Protein AF-A0A1D6K5C3-F1 (afdb_monomer)

Sequence (306 aa):
MPYPDKFNDSYSETKADAEKLVMRANGREGLLTCCIRPSSIFGPGDKLMVPSLVAAARAGKSKYIIGDGNNYYDFTYVENVAYGHVCAEKTLSSEDGAKIAAGKTYFITNMEPIKFWEFMSLILEGLGYERPSVKIPVSVMMPVAHVVEWTYQKFAKYGMKVPQLTPSRIRLLSCNRTFSCSRAKEQLGYEPLVSLKDGVKRTVESYSHLQAQNHRSISKASIFLGNGNLAKTVLWEDAKQTVTVLLLLAVIYYHLFTCGYTFITAMAKLLSLTALFLFIHGMLPSNLYSPLLSLFICCIYLLSND

Radius of gyration: 28.68 Å; Cα contacts (8 Å, |Δi|>4): 341; chains: 1; bounding box: 66×44×89 Å

Solvent-accessible surface area (backbone atoms only — not comparable to full-atom values): 17419 Å² total; per-residue (Å²): 133,83,85,72,96,70,68,96,44,71,66,61,42,56,52,52,52,50,48,54,52,50,51,69,44,32,67,51,95,76,38,76,32,65,46,81,45,65,44,52,71,42,40,70,86,56,80,58,63,64,56,50,50,48,54,32,42,78,68,70,56,37,42,55,33,56,26,91,53,77,30,36,28,36,54,16,40,50,68,40,53,53,47,47,51,53,27,46,49,60,26,51,77,32,76,71,32,24,77,72,41,44,62,38,78,32,40,44,53,47,87,61,75,38,37,49,57,56,57,53,28,57,52,32,46,66,32,63,41,74,63,52,75,47,67,40,54,51,84,64,50,43,62,54,13,48,52,49,44,53,50,43,72,74,44,39,89,77,71,55,75,86,72,87,59,32,50,71,52,52,50,62,68,49,43,72,50,75,78,76,37,61,66,27,34,74,63,36,68,45,70,60,82,60,53,71,69,58,35,51,51,53,24,37,62,68,42,59,92,68,37,58,64,94,65,79,74,74,46,71,55,42,71,73,59,36,95,43,74,64,30,42,33,75,67,59,74,39,64,68,60,29,49,52,49,50,50,50,51,48,50,52,47,42,66,49,67,70,59,84,51,56,74,65,58,44,52,50,50,52,51,52,51,51,49,50,51,51,50,55,66,71,71,58,68,88,87,57,57,70,72,51,54,57,52,53,56,50,54,55,59,60,67,69,77,115

Nearest PDB structures (foldseek):
  8vr2-assembly1_D  TM=7.423E-01  e=4.798E-09  Psychrobacter cryohalolentis K5
  8vr2-assembly1_A  TM=7.391E-01  e=4.003E-08  Psychrobacter cryohalolentis K5
  8vr2-assembly1_B  TM=7.130E-01  e=2.355E-08  Psychrobacter cryohalolentis K5
  3m2p-assembly2_C  TM=7.531E-01  e=2.955E-06  Bacillus cereus ATCC 14579
  3m2p-assembly1_A  TM=7.779E-01  e=1.539E-05  Bacillus cereus ATCC 14579

Foldseek 3Di:
DDDDPDDPDVVSVVVVVVQVVQLVCDPPPHDFDEAEAEFAEAFQPDPPDLVVLLVCLLQVNQQEQEAPQQAKGFYAYPVLSVVLVVLLVVLCVDPVLSVQGTSYYAYGTQVDIDRPLVLSQLLQVLLVTDRHDHYDYLVVLQVVQVVVVVVCVVCVVVVDDDDPRHNSVSCVSHHHDDDDRVSSCVRSVRHGPDHSVRRSNNRSVSVNVSHDDPPPPCPVLCVVVPPDPVSCLVSCVDVVSVVVVVVVVVVLCCVQPVPPDDNVVSVVVVVVVVVVVVVCVVPDDPPPPVVVVVVVVVVVVVVVPD

Organism: Zea mays (NCBI:txid4577)

Structure (mmCIF, N/CA/C/O backbone):
data_AF-A0A1D6K5C3-F1
#
_entry.id   AF-A0A1D6K5C3-F1
#
loop_
_atom_site.group_PDB
_atom_site.id
_atom_site.type_symbol
_atom_site.label_atom_id
_atom_site.label_alt_id
_atom_site.label_comp_id
_atom_site.label_asym_id
_atom_site.label_entity_id
_atom_site.label_seq_id
_atom_site.pdbx_PDB_ins_code
_atom_site.Cartn_x
_atom_site.Cartn_y
_atom_site.Cartn_z
_atom_site.occupancy
_atom_site.B_iso_or_equiv
_atom_site.auth_seq_id
_atom_site.auth_comp_id
_atom_site.auth_asym_id
_atom_site.auth_atom_id
_atom_site.pdbx_PDB_model_num
ATOM 1 N N . MET A 1 1 ? -12.087 12.287 8.026 1.00 74.31 1 MET A N 1
ATOM 2 C CA . MET A 1 1 ? -11.980 12.575 6.580 1.00 74.31 1 MET A CA 1
ATOM 3 C C . MET A 1 1 ? -13.289 12.166 5.922 1.00 74.31 1 MET A C 1
ATOM 5 O O . MET A 1 1 ? -13.674 11.017 6.136 1.00 74.31 1 MET A O 1
ATOM 9 N N . PRO A 1 2 ? -13.976 13.078 5.212 1.00 84.94 2 PRO A N 1
ATOM 10 C CA . PRO A 1 2 ? -15.232 12.775 4.524 1.00 84.94 2 PRO A CA 1
ATOM 11 C C . PRO A 1 2 ? -15.016 11.793 3.364 1.00 84.94 2 PRO A C 1
ATOM 13 O O . PRO A 1 2 ? -13.889 11.617 2.895 1.00 84.94 2 PRO A O 1
ATOM 16 N N . TYR A 1 3 ? -16.095 11.151 2.913 1.00 89.69 3 TYR A N 1
ATOM 17 C CA . TYR A 1 3 ? -16.076 10.374 1.674 1.00 89.69 3 TYR A CA 1
ATOM 18 C C . TYR A 1 3 ? -15.948 11.324 0.474 1.00 89.69 3 TYR A C 1
ATOM 20 O O . TYR A 1 3 ? -16.550 12.396 0.509 1.00 89.69 3 TYR A O 1
ATOM 28 N N . PRO A 1 4 ? -15.169 10.975 -0.561 1.00 87.81 4 PRO A N 1
ATOM 29 C CA . PRO A 1 4 ? -15.049 11.811 -1.749 1.00 87.81 4 PRO A CA 1
ATOM 30 C C . PRO A 1 4 ? -16.318 11.737 -2.609 1.00 87.81 4 PRO A C 1
ATOM 32 O O . PRO A 1 4 ? -16.956 10.688 -2.678 1.00 87.81 4 PRO A O 1
ATOM 35 N N . ASP A 1 5 ? -16.621 12.817 -3.332 1.00 87.12 5 ASP A N 1
ATOM 36 C CA . ASP A 1 5 ? -17.732 12.847 -4.299 1.00 87.12 5 ASP A CA 1
ATOM 37 C C . ASP A 1 5 ? -17.440 12.004 -5.548 1.00 87.12 5 ASP A C 1
ATOM 39 O O . ASP A 1 5 ? -18.345 11.485 -6.195 1.00 87.12 5 ASP A O 1
ATOM 43 N N . LYS A 1 6 ? -16.154 11.857 -5.893 1.00 88.31 6 LYS A N 1
ATOM 44 C CA . LYS A 1 6 ? -15.685 11.061 -7.028 1.00 88.31 6 LYS A CA 1
ATOM 45 C C . LYS A 1 6 ? -14.543 10.144 -6.607 1.00 88.31 6 LYS A C 1
ATOM 47 O O . LYS A 1 6 ? -13.501 10.610 -6.144 1.00 88.31 6 LYS A O 1
ATOM 52 N N . PHE A 1 7 ? -14.724 8.844 -6.820 1.00 86.19 7 PHE A N 1
ATOM 53 C CA . PHE A 1 7 ? -13.699 7.833 -6.570 1.00 86.19 7 PHE A CA 1
ATOM 54 C C . PHE A 1 7 ? -12.758 7.673 -7.770 1.00 86.19 7 PHE A C 1
ATOM 56 O O . PHE A 1 7 ? -13.138 7.895 -8.919 1.00 86.19 7 PHE A O 1
ATOM 63 N N . ASN A 1 8 ? -11.508 7.288 -7.496 1.00 79.56 8 ASN A N 1
ATOM 64 C CA . ASN A 1 8 ? -10.504 7.042 -8.539 1.00 79.56 8 ASN A CA 1
ATOM 65 C C . ASN A 1 8 ? -10.728 5.716 -9.279 1.00 79.56 8 ASN A C 1
ATOM 67 O O . ASN A 1 8 ? -10.263 5.561 -10.407 1.00 79.56 8 ASN A O 1
ATOM 71 N N . ASP A 1 9 ? -11.388 4.758 -8.633 1.00 82.38 9 ASP A N 1
ATOM 72 C CA . ASP A 1 9 ? -11.640 3.420 -9.151 1.00 82.38 9 ASP A CA 1
ATOM 73 C C . ASP A 1 9 ? -12.850 2.790 -8.439 1.00 82.38 9 ASP A C 1
ATOM 75 O O . ASP A 1 9 ? -13.196 3.173 -7.316 1.00 82.38 9 ASP A O 1
ATOM 79 N N . SER A 1 10 ? -13.480 1.807 -9.088 1.00 86.44 10 SER A N 1
ATOM 80 C CA . SER A 1 10 ? -14.673 1.127 -8.566 1.00 86.44 10 SER A CA 1
ATOM 81 C C . SER A 1 10 ? -14.399 0.325 -7.292 1.00 86.44 10 SER A C 1
ATOM 83 O O . SER A 1 10 ? -15.292 0.146 -6.470 1.00 86.44 10 SER A O 1
ATOM 85 N N . TYR A 1 11 ? -13.169 -0.152 -7.079 1.00 87.75 11 TYR A N 1
ATOM 86 C CA . TYR A 1 11 ? -12.834 -0.859 -5.844 1.00 87.75 11 TYR A CA 1
ATOM 87 C C . TYR A 1 11 ? -12.898 0.099 -4.645 1.00 87.75 11 TYR A C 1
ATOM 89 O O . TYR A 1 11 ? -13.552 -0.204 -3.651 1.00 87.75 11 TYR A O 1
ATOM 97 N N . SER A 1 12 ? -12.310 1.288 -4.763 1.00 90.06 12 SER A N 1
ATOM 98 C CA . SER A 1 12 ? -12.378 2.343 -3.750 1.00 90.06 12 SER A CA 1
ATOM 99 C C . SER A 1 12 ? -13.821 2.767 -3.444 1.00 90.06 12 SER A C 1
ATOM 101 O O . SER A 1 12 ? -14.166 2.939 -2.275 1.00 90.06 12 SER A O 1
ATOM 103 N N . GLU A 1 13 ? -14.668 2.886 -4.471 1.00 92.88 13 GLU A N 1
ATOM 104 C CA . GLU A 1 13 ? -16.100 3.187 -4.323 1.00 92.88 13 GLU A CA 1
ATOM 105 C C . GLU A 1 13 ? -16.829 2.096 -3.527 1.00 92.88 13 GLU A C 1
ATOM 107 O O . GLU A 1 13 ? -17.415 2.374 -2.481 1.00 92.88 13 GLU A O 1
ATOM 112 N N . THR A 1 14 ? -16.696 0.830 -3.941 1.00 95.62 14 THR A N 1
ATOM 113 C CA . THR A 1 14 ? -17.347 -0.296 -3.246 1.00 95.62 14 THR A CA 1
ATOM 114 C C . THR A 1 14 ? -16.898 -0.431 -1.788 1.00 95.62 14 THR A C 1
ATOM 116 O O . THR A 1 14 ? -17.700 -0.774 -0.919 1.00 95.62 14 THR A O 1
ATOM 119 N N . LYS A 1 15 ? -15.628 -0.130 -1.480 1.00 95.06 15 LYS A N 1
ATOM 120 C CA . LYS A 1 15 ? -15.117 -0.134 -0.102 1.00 95.06 15 LYS A CA 1
ATOM 121 C C . LYS A 1 15 ? -15.666 1.018 0.732 1.00 95.06 15 LYS A C 1
ATOM 123 O O . LYS A 1 15 ? -15.959 0.810 1.906 1.00 95.06 15 LYS A O 1
ATOM 128 N N . ALA A 1 16 ? -15.855 2.196 0.143 1.00 95.12 16 ALA A N 1
ATOM 129 C CA . ALA A 1 16 ? -16.504 3.310 0.825 1.00 95.12 16 ALA A CA 1
ATOM 130 C C . ALA A 1 16 ? -17.983 3.023 1.112 1.00 95.12 16 ALA A C 1
ATOM 132 O O . ALA A 1 16 ? -18.468 3.352 2.193 1.00 95.12 16 ALA A O 1
ATOM 133 N N . ASP A 1 17 ? -18.697 2.379 0.190 1.00 95.62 17 ASP A N 1
ATOM 134 C CA . ASP A 1 17 ? -20.091 1.994 0.416 1.00 95.62 17 ASP A CA 1
ATOM 135 C C . ASP A 1 17 ? -20.229 0.900 1.476 1.00 95.62 17 ASP A C 1
ATOM 137 O O . ASP A 1 17 ? -21.089 1.009 2.352 1.00 95.62 17 ASP A O 1
ATOM 141 N N . ALA A 1 18 ? -19.334 -0.093 1.482 1.00 96.56 18 ALA A N 1
ATOM 142 C CA . ALA A 1 18 ? -19.258 -1.072 2.564 1.00 96.56 18 ALA A CA 1
ATOM 143 C C . ALA A 1 18 ? -19.015 -0.400 3.927 1.00 96.56 18 ALA A C 1
ATOM 145 O O . ALA A 1 18 ? -19.691 -0.725 4.903 1.00 96.56 18 ALA A O 1
ATOM 146 N N . GLU A 1 19 ? -18.111 0.582 3.993 1.00 96.94 19 GLU A N 1
ATOM 147 C CA . GLU A 1 19 ? -17.864 1.347 5.218 1.00 96.94 19 GLU A CA 1
ATOM 148 C C . GLU A 1 19 ? -19.130 2.083 5.683 1.00 96.94 19 GLU A C 1
ATOM 150 O O . GLU A 1 19 ? -19.527 1.962 6.840 1.00 96.94 19 GLU A O 1
ATOM 155 N N . LYS A 1 20 ? -19.837 2.777 4.779 1.00 96.00 20 LYS A N 1
ATOM 156 C CA . LYS A 1 20 ? -21.110 3.447 5.105 1.00 96.00 20 LYS A CA 1
ATOM 157 C C . LYS A 1 20 ? -22.147 2.468 5.658 1.00 96.00 20 LYS A C 1
ATOM 159 O O . LYS A 1 20 ? -22.886 2.836 6.569 1.00 96.00 20 LYS A O 1
ATOM 164 N N . LEU A 1 21 ? -22.227 1.251 5.115 1.00 96.75 21 LEU A N 1
ATOM 165 C CA . LEU A 1 21 ? -23.156 0.223 5.590 1.00 96.75 21 LEU A CA 1
ATOM 166 C C . LEU A 1 21 ? -22.828 -0.221 7.020 1.00 96.75 21 LEU A C 1
ATOM 168 O O . LEU A 1 21 ? -23.726 -0.220 7.860 1.00 96.75 21 LEU A O 1
ATOM 172 N N . VAL A 1 22 ? -21.557 -0.513 7.317 1.00 96.62 22 VAL A N 1
ATOM 173 C CA . VAL A 1 22 ? -21.111 -0.874 8.677 1.00 96.62 22 VAL A CA 1
ATOM 174 C C . VAL A 1 22 ? -21.406 0.263 9.653 1.00 96.62 22 VAL A C 1
ATOM 176 O O . VAL A 1 22 ? -22.021 0.055 10.695 1.00 96.62 22 VAL A O 1
ATOM 179 N N . MET A 1 23 ? -21.061 1.494 9.277 1.00 95.69 23 MET A N 1
ATOM 180 C CA . MET A 1 23 ? -21.258 2.668 10.127 1.00 95.69 23 MET A CA 1
ATOM 181 C C . MET A 1 23 ? -22.738 2.953 10.415 1.00 95.69 23 MET A C 1
ATOM 183 O O . MET A 1 23 ? -23.072 3.406 11.506 1.00 95.69 23 MET A O 1
ATOM 187 N N . ARG A 1 24 ? -23.644 2.660 9.470 1.00 96.06 24 ARG A N 1
ATOM 188 C CA . ARG A 1 24 ? -25.101 2.763 9.678 1.00 96.06 24 ARG A CA 1
ATOM 189 C C . ARG A 1 24 ? -25.657 1.683 10.603 1.00 96.06 24 ARG A C 1
ATOM 191 O O . ARG A 1 24 ? -26.718 1.903 11.185 1.00 96.06 24 ARG A O 1
ATOM 198 N N . ALA A 1 25 ? -24.995 0.531 10.693 1.00 96.88 25 ALA A N 1
ATOM 199 C CA . ALA A 1 25 ? -25.403 -0.570 11.558 1.00 96.88 25 ALA A CA 1
ATOM 200 C C . ALA A 1 25 ? -25.013 -0.341 13.027 1.00 96.88 25 ALA A C 1
ATOM 202 O O . ALA A 1 25 ? -25.612 -0.945 13.913 1.00 96.88 25 ALA A O 1
ATOM 203 N N . ASN A 1 26 ? -24.062 0.560 13.296 1.00 97.12 26 ASN A N 1
ATOM 204 C CA . ASN A 1 26 ? -23.640 0.892 14.652 1.00 97.12 26 ASN A CA 1
ATOM 205 C C . ASN A 1 26 ? -24.817 1.307 15.552 1.00 97.12 26 ASN A C 1
ATOM 207 O O . ASN A 1 26 ? -25.578 2.212 15.212 1.00 97.12 26 ASN A O 1
ATOM 211 N N . GLY A 1 27 ? -24.922 0.689 16.724 1.00 94.56 27 GLY A N 1
ATOM 212 C CA . GLY A 1 27 ? -25.953 0.944 17.728 1.00 94.56 27 GLY A CA 1
ATOM 213 C C . GLY A 1 27 ? -27.308 0.290 17.443 1.00 94.56 27 GLY A C 1
ATOM 214 O O . GLY A 1 27 ? -28.190 0.353 18.298 1.00 94.56 27 GLY A O 1
ATOM 215 N N . ARG A 1 28 ? -27.506 -0.353 16.284 1.00 96.06 28 ARG A N 1
ATOM 216 C CA . ARG A 1 28 ? -28.742 -1.097 15.995 1.00 96.06 28 ARG A CA 1
ATOM 217 C C . ARG A 1 28 ? -28.696 -2.446 16.694 1.00 96.06 28 ARG A C 1
ATOM 219 O O . ARG A 1 28 ? -27.715 -3.163 16.552 1.00 96.06 28 ARG A O 1
ATOM 226 N N . GLU A 1 29 ? -29.744 -2.773 17.446 1.00 94.25 29 GLU A N 1
ATOM 227 C CA . GLU A 1 29 ? -29.865 -4.063 18.150 1.00 94.25 29 GLU A CA 1
ATOM 228 C C . GLU A 1 29 ? -28.665 -4.372 19.073 1.00 94.25 29 GLU A C 1
ATOM 230 O O . GLU A 1 29 ? -28.303 -5.523 19.286 1.00 94.25 29 GLU A O 1
ATOM 235 N N . GLY A 1 30 ? -28.017 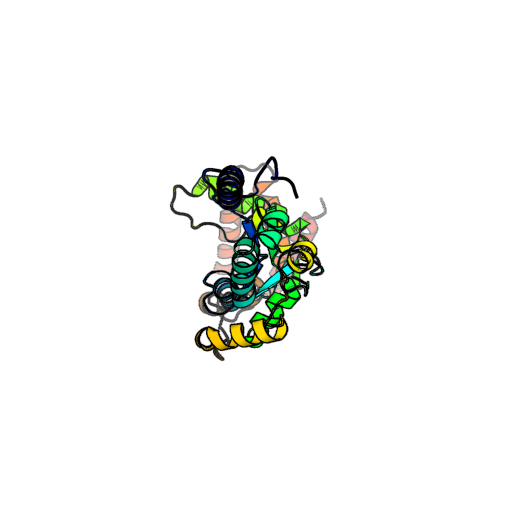-3.333 19.614 1.00 92.06 30 GLY A N 1
ATOM 236 C CA . GLY A 1 30 ? -26.831 -3.480 20.466 1.00 92.06 30 GLY A CA 1
ATOM 237 C C . GLY A 1 30 ? -25.523 -3.766 19.715 1.00 92.06 30 GLY A C 1
ATOM 238 O O . GLY A 1 30 ? -24.488 -3.926 20.358 1.00 92.06 30 GLY A O 1
ATOM 239 N N . LEU A 1 31 ? -25.524 -3.790 18.377 1.00 96.06 31 LEU A N 1
ATOM 240 C CA . LEU A 1 31 ? -24.319 -4.023 17.582 1.00 96.06 31 LEU A CA 1
ATOM 241 C C . LEU A 1 31 ? -23.368 -2.821 17.638 1.00 96.06 31 LEU A C 1
ATOM 243 O O . LEU A 1 31 ? -23.697 -1.723 17.188 1.00 96.06 31 LEU A O 1
ATOM 247 N N . LEU A 1 32 ? -22.147 -3.040 18.115 1.00 96.81 32 LEU A N 1
ATOM 248 C CA . LEU A 1 32 ? -21.079 -2.043 18.103 1.00 96.81 32 LEU A CA 1
ATOM 249 C C . LEU A 1 32 ? -20.153 -2.278 16.913 1.00 96.81 32 LEU A C 1
ATOM 251 O O . LEU A 1 32 ? -19.772 -3.407 16.616 1.00 96.81 32 LEU A O 1
ATOM 255 N N . THR A 1 33 ? -19.776 -1.204 16.225 1.00 97.12 33 THR A N 1
ATOM 256 C CA . THR A 1 33 ? -18.915 -1.288 15.041 1.00 97.12 33 THR A CA 1
ATOM 257 C C . THR A 1 33 ? -17.863 -0.190 15.054 1.00 97.12 33 THR A C 1
ATOM 259 O O . THR A 1 33 ? -18.088 0.907 15.558 1.00 97.12 33 THR A O 1
ATOM 262 N N . CYS A 1 34 ? -16.720 -0.451 14.436 1.00 96.88 34 CYS A N 1
ATOM 263 C CA . CYS A 1 34 ? -15.798 0.584 13.989 1.00 96.88 34 CYS A CA 1
ATOM 264 C C . CYS A 1 34 ? -15.169 0.138 12.665 1.00 96.88 34 CYS A C 1
ATOM 266 O O . CYS A 1 34 ? -15.236 -1.040 12.309 1.00 96.88 34 CYS A O 1
ATOM 268 N N . CYS A 1 35 ? -14.576 1.070 11.921 1.00 97.31 35 CYS A N 1
ATOM 269 C CA . CYS A 1 35 ? -13.928 0.756 10.648 1.00 97.31 35 CYS A CA 1
ATOM 270 C C . CYS A 1 35 ? -12.432 1.061 10.696 1.00 97.31 35 CYS A C 1
ATOM 272 O O . CYS A 1 35 ? -12.020 2.147 11.109 1.00 97.31 35 CYS A O 1
ATOM 274 N N . ILE A 1 36 ? -11.621 0.125 10.206 1.00 96.94 36 ILE A N 1
ATOM 275 C CA . ILE A 1 36 ? -10.171 0.277 10.073 1.00 96.94 36 ILE A CA 1
ATOM 276 C C . ILE A 1 36 ? -9.814 0.578 8.616 1.00 96.94 36 ILE A C 1
ATOM 278 O O . ILE A 1 36 ? -10.223 -0.123 7.694 1.00 96.94 36 ILE A O 1
ATOM 282 N N . ARG A 1 37 ? -9.015 1.627 8.419 1.00 96.19 37 ARG A N 1
ATOM 283 C CA . ARG A 1 37 ? -8.483 2.089 7.135 1.00 96.19 37 ARG A CA 1
ATOM 284 C C . ARG A 1 37 ? -6.964 1.897 7.136 1.00 96.19 37 ARG A C 1
ATOM 286 O O . ARG A 1 37 ? -6.235 2.820 7.508 1.00 96.19 37 ARG A O 1
ATOM 293 N N . PRO A 1 38 ? -6.463 0.709 6.773 1.00 95.75 38 PRO A N 1
ATOM 294 C CA . PRO A 1 38 ? -5.028 0.497 6.700 1.00 95.75 38 PRO A CA 1
ATOM 295 C C . PRO A 1 38 ? -4.425 1.316 5.551 1.00 95.75 38 PRO A C 1
ATOM 297 O O . PRO A 1 38 ? -5.069 1.538 4.517 1.00 95.75 38 PRO A O 1
ATOM 300 N N . SER A 1 39 ? -3.180 1.766 5.718 1.00 93.50 39 SER A N 1
ATOM 301 C CA . SER A 1 39 ? -2.397 2.290 4.593 1.00 93.50 39 SER A CA 1
ATOM 302 C C . SER A 1 39 ? -1.942 1.150 3.662 1.00 93.50 39 SER A C 1
ATOM 304 O O . SER A 1 39 ? -2.457 0.035 3.734 1.00 93.50 39 SER A O 1
ATOM 306 N N . SER A 1 40 ? -1.021 1.417 2.730 1.00 94.00 40 SER A N 1
ATOM 307 C CA . SER A 1 40 ? -0.519 0.394 1.805 1.00 94.00 40 SER A CA 1
ATOM 308 C C . SER A 1 40 ? 0.090 -0.787 2.570 1.00 94.00 40 SER A C 1
ATOM 310 O O . SER A 1 40 ? 1.126 -0.640 3.213 1.00 94.00 40 SER A O 1
ATOM 312 N N . ILE A 1 41 ? -0.560 -1.950 2.510 1.00 96.38 41 ILE A N 1
ATOM 313 C CA . ILE A 1 41 ? -0.155 -3.136 3.272 1.00 96.38 41 ILE A CA 1
ATOM 314 C C . ILE A 1 41 ? 1.003 -3.838 2.563 1.00 96.38 41 ILE A C 1
ATOM 316 O O . ILE A 1 41 ? 0.990 -3.972 1.338 1.00 96.38 41 ILE A O 1
ATOM 320 N N . PHE A 1 42 ? 1.981 -4.309 3.330 1.00 97.25 42 PHE A N 1
ATOM 321 C CA . PHE A 1 42 ? 3.076 -5.132 2.827 1.00 97.25 42 PHE A CA 1
ATOM 322 C C . PHE A 1 42 ? 3.454 -6.226 3.827 1.00 97.25 42 PHE A C 1
ATOM 324 O O . PHE A 1 42 ? 3.188 -6.104 5.023 1.00 97.25 42 PHE A O 1
ATOM 331 N N . GLY A 1 43 ? 4.065 -7.305 3.344 1.00 96.75 43 GLY A N 1
ATOM 332 C CA . GLY A 1 43 ? 4.463 -8.421 4.193 1.00 96.75 43 GLY A CA 1
ATOM 333 C C . GLY A 1 43 ? 4.508 -9.760 3.459 1.00 96.75 43 GLY A C 1
ATOM 334 O O . GLY A 1 43 ? 4.214 -9.835 2.256 1.00 96.75 43 GLY A O 1
ATOM 335 N N . PRO A 1 44 ? 4.840 -10.837 4.187 1.00 95.69 44 PRO A N 1
ATOM 336 C CA . PRO A 1 44 ? 4.671 -12.201 3.704 1.00 95.69 44 PRO A CA 1
ATOM 337 C C . PRO A 1 44 ? 3.242 -12.449 3.201 1.00 95.69 44 PRO A C 1
ATOM 339 O O . PRO A 1 44 ? 2.267 -12.056 3.839 1.00 95.69 44 PRO A O 1
ATOM 342 N N . GLY A 1 45 ? 3.110 -13.095 2.042 1.00 92.62 45 GLY A N 1
ATOM 343 C CA . GLY A 1 45 ? 1.814 -13.413 1.432 1.00 92.62 45 GLY A CA 1
ATOM 34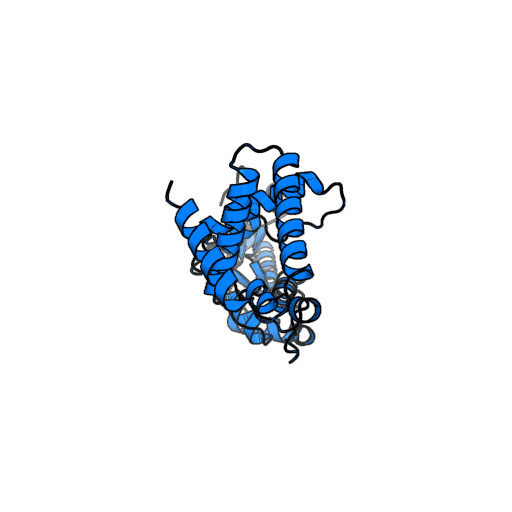4 C C . GLY A 1 45 ? 1.178 -12.300 0.586 1.00 92.62 45 GLY A C 1
ATOM 345 O O . GLY A 1 45 ? 0.138 -12.543 -0.028 1.00 92.62 45 GLY A O 1
ATOM 346 N N . ASP A 1 46 ? 1.784 -11.111 0.502 1.00 93.38 46 ASP A N 1
ATOM 347 C CA . ASP A 1 46 ? 1.462 -10.117 -0.527 1.00 93.38 46 ASP A CA 1
ATOM 348 C C . ASP A 1 46 ? 1.526 -10.693 -1.960 1.00 93.38 46 ASP A C 1
ATOM 350 O O . ASP A 1 46 ? 2.548 -11.159 -2.460 1.00 93.38 46 ASP A O 1
ATOM 354 N N . LYS A 1 47 ? 0.396 -10.613 -2.662 1.00 89.81 47 LYS A N 1
ATOM 355 C CA . LYS A 1 47 ? 0.247 -11.126 -4.031 1.00 89.81 47 LYS A CA 1
ATOM 356 C C . LYS A 1 47 ? 0.391 -10.044 -5.094 1.00 89.81 47 LYS A C 1
ATOM 358 O O . LYS A 1 47 ? 0.383 -10.364 -6.281 1.00 89.81 47 LYS A O 1
ATOM 363 N N . LEU A 1 48 ? 0.460 -8.775 -4.694 1.00 89.06 48 LEU A N 1
ATOM 364 C CA . LEU A 1 48 ? 0.332 -7.652 -5.614 1.00 89.06 48 LEU A CA 1
ATOM 365 C C . LEU A 1 48 ? 1.623 -6.860 -5.726 1.00 89.06 48 LEU A C 1
ATOM 367 O O . LEU A 1 48 ? 2.142 -6.731 -6.833 1.00 89.06 48 LEU A O 1
ATOM 371 N N . MET A 1 49 ? 2.140 -6.318 -4.628 1.00 92.38 49 MET A N 1
ATOM 372 C CA . MET A 1 49 ? 3.215 -5.334 -4.688 1.00 92.38 49 MET A CA 1
ATOM 373 C C . MET A 1 49 ? 4.573 -5.989 -4.956 1.00 92.38 49 MET A C 1
ATOM 375 O O . MET A 1 49 ? 5.181 -5.684 -5.983 1.00 92.38 49 MET A O 1
ATOM 379 N N . VAL A 1 50 ? 5.019 -6.927 -4.115 1.00 94.50 50 VAL A N 1
ATOM 380 C CA . VAL A 1 50 ? 6.323 -7.597 -4.270 1.00 94.50 50 VAL A CA 1
ATOM 381 C C . VAL A 1 50 ? 6.408 -8.368 -5.594 1.00 94.50 50 VAL A C 1
ATOM 383 O O . VAL A 1 50 ? 7.360 -8.135 -6.346 1.00 94.50 50 VAL A O 1
ATOM 386 N N . PRO A 1 51 ? 5.421 -9.208 -5.979 1.00 93.38 51 PRO A N 1
ATOM 387 C CA . PRO A 1 51 ? 5.489 -9.916 -7.256 1.00 93.38 51 PRO A CA 1
ATOM 388 C C . PRO A 1 51 ? 5.500 -8.975 -8.467 1.00 93.38 51 PRO A C 1
ATOM 390 O O . PRO A 1 51 ? 6.243 -9.215 -9.421 1.00 93.38 51 PRO A O 1
ATOM 393 N N . SER A 1 52 ? 4.724 -7.883 -8.439 1.00 91.06 52 SER A N 1
ATOM 394 C CA . SER A 1 52 ? 4.715 -6.905 -9.538 1.00 91.06 52 SER A CA 1
ATOM 395 C C . SER A 1 52 ? 6.033 -6.141 -9.635 1.00 91.06 52 SER A C 1
ATOM 397 O O . SER A 1 52 ? 6.514 -5.893 -10.741 1.00 91.06 52 SER A O 1
ATOM 399 N N . LEU A 1 53 ? 6.630 -5.794 -8.493 1.00 92.25 53 LEU A N 1
ATOM 400 C CA . LEU A 1 53 ? 7.918 -5.112 -8.421 1.00 92.25 53 LEU A CA 1
ATOM 401 C C . LEU A 1 53 ? 9.036 -5.992 -8.996 1.00 92.25 53 LEU A C 1
ATOM 403 O O . LEU A 1 53 ? 9.792 -5.546 -9.859 1.00 92.25 53 LEU A O 1
ATOM 407 N N . VAL A 1 54 ? 9.072 -7.271 -8.614 1.00 93.19 54 VAL A N 1
ATOM 408 C CA . VAL A 1 54 ? 10.018 -8.254 -9.163 1.00 93.19 54 VAL A CA 1
ATOM 409 C C . VAL A 1 54 ? 9.784 -8.493 -10.655 1.00 93.19 54 VAL A C 1
ATOM 411 O O . VAL A 1 54 ? 10.739 -8.541 -11.430 1.00 93.19 54 VAL A O 1
ATOM 414 N N . ALA A 1 55 ? 8.531 -8.610 -11.100 1.00 91.12 55 ALA A N 1
ATOM 415 C CA . ALA A 1 55 ? 8.218 -8.763 -12.520 1.00 91.12 55 ALA A CA 1
ATOM 416 C C . ALA A 1 55 ? 8.689 -7.551 -13.344 1.00 91.12 55 ALA A C 1
ATOM 418 O O . ALA A 1 55 ? 9.217 -7.718 -14.445 1.00 91.12 55 ALA A O 1
ATOM 419 N N . ALA A 1 56 ? 8.540 -6.336 -12.808 1.00 88.69 56 ALA A N 1
ATOM 420 C CA . ALA A 1 56 ? 9.062 -5.124 -13.427 1.00 88.69 56 ALA A CA 1
ATOM 421 C C . ALA A 1 56 ? 10.598 -5.117 -13.461 1.00 88.69 56 ALA A C 1
ATOM 423 O O . ALA A 1 56 ? 11.174 -4.766 -14.493 1.00 88.69 56 ALA A O 1
ATOM 424 N N . ALA A 1 57 ? 11.257 -5.552 -12.385 1.00 90.44 57 ALA A N 1
ATOM 425 C CA . ALA A 1 57 ? 12.713 -5.641 -12.314 1.00 90.44 57 ALA A CA 1
ATOM 426 C C . ALA A 1 57 ? 13.289 -6.644 -13.318 1.00 90.44 57 ALA A C 1
ATOM 428 O O . ALA A 1 57 ? 14.150 -6.292 -14.120 1.00 90.44 57 ALA A O 1
ATOM 429 N N . ARG A 1 58 ? 12.722 -7.853 -13.385 1.00 89.44 58 ARG A N 1
ATOM 430 C CA . ARG A 1 58 ? 13.088 -8.880 -14.378 1.00 89.44 58 ARG A CA 1
ATOM 431 C C . ARG A 1 58 ? 12.859 -8.430 -15.823 1.00 89.44 58 ARG A C 1
ATOM 433 O O . ARG A 1 58 ? 13.511 -8.928 -16.733 1.00 89.44 58 ARG A O 1
ATOM 440 N N . ALA A 1 59 ? 11.934 -7.498 -16.045 1.00 85.69 59 ALA A N 1
ATOM 441 C CA . ALA A 1 59 ? 11.680 -6.900 -17.352 1.00 85.69 59 ALA A CA 1
ATOM 442 C C . ALA A 1 59 ? 12.569 -5.676 -17.659 1.00 85.69 59 ALA A C 1
ATOM 444 O O . ALA A 1 59 ? 12.349 -5.028 -18.682 1.00 85.69 59 ALA A O 1
ATOM 445 N N . GLY A 1 60 ? 13.515 -5.315 -16.781 1.00 83.44 60 GLY A N 1
ATOM 446 C CA . GLY A 1 60 ? 14.373 -4.133 -16.928 1.00 83.44 60 GLY A CA 1
ATOM 447 C C . GLY A 1 60 ? 13.637 -2.797 -16.758 1.00 83.44 60 GLY A C 1
ATOM 448 O O . GLY A 1 60 ? 14.124 -1.756 -17.197 1.00 83.44 60 GLY A O 1
ATOM 449 N N . LYS A 1 61 ? 12.439 -2.816 -16.157 1.00 81.44 61 LYS A N 1
ATOM 450 C CA . LYS A 1 61 ? 11.559 -1.646 -15.989 1.00 81.44 61 LYS A CA 1
ATOM 451 C C . LYS A 1 61 ? 11.661 -1.003 -14.606 1.00 81.44 61 LYS A C 1
ATOM 453 O O . LYS A 1 61 ? 11.152 0.099 -14.436 1.00 81.44 61 LYS A O 1
ATOM 458 N N . SER A 1 62 ? 12.307 -1.648 -13.631 1.00 85.94 62 SER A N 1
ATOM 459 C CA . SER A 1 62 ? 12.483 -1.095 -12.276 1.00 85.94 62 SER A CA 1
ATOM 460 C C . SER A 1 62 ? 13.487 0.056 -12.208 1.00 85.94 62 SER A C 1
ATOM 462 O O . SER A 1 62 ? 13.527 0.749 -11.203 1.00 85.94 62 SER A O 1
ATOM 464 N N . LYS A 1 63 ? 14.269 0.310 -13.266 1.00 85.69 63 LYS A N 1
ATOM 465 C CA . LYS A 1 63 ? 15.276 1.384 -13.288 1.00 85.69 63 LYS A CA 1
ATOM 466 C C . LYS A 1 63 ? 14.695 2.802 -13.227 1.00 85.69 63 LYS A C 1
ATOM 468 O O . LYS A 1 63 ? 15.441 3.747 -12.973 1.00 85.69 63 LYS A O 1
ATOM 473 N N . TYR A 1 64 ? 13.390 2.954 -13.463 1.00 88.56 64 TYR A N 1
ATOM 474 C CA . TYR A 1 64 ? 12.732 4.248 -13.604 1.00 88.56 64 TYR A CA 1
ATOM 475 C C . TYR A 1 64 ? 12.000 4.693 -12.333 1.00 88.56 64 TYR A C 1
ATOM 477 O O . TYR A 1 64 ? 11.215 3.942 -11.761 1.00 88.56 64 TYR A O 1
ATOM 485 N N . ILE A 1 65 ? 12.198 5.956 -11.968 1.00 90.69 65 ILE A N 1
ATOM 486 C CA . ILE A 1 65 ? 11.462 6.703 -10.949 1.00 90.69 65 ILE A CA 1
ATOM 487 C C . ILE A 1 65 ? 10.517 7.658 -11.675 1.00 90.69 65 ILE A C 1
ATOM 489 O O . ILE A 1 65 ? 10.953 8.465 -12.493 1.00 90.69 65 ILE A O 1
ATOM 493 N N . ILE A 1 66 ? 9.223 7.590 -11.379 1.00 89.19 66 ILE A N 1
ATOM 494 C CA . ILE A 1 66 ? 8.234 8.524 -11.928 1.00 89.19 66 ILE A CA 1
ATOM 495 C C . ILE A 1 66 ? 8.138 9.743 -11.008 1.00 89.19 66 ILE A C 1
ATOM 497 O O . ILE A 1 66 ? 7.817 9.616 -9.828 1.00 89.19 66 ILE A O 1
ATOM 501 N N . GLY A 1 67 ? 8.387 10.926 -11.566 1.00 89.94 67 GLY A N 1
ATOM 502 C CA . GLY A 1 67 ? 8.487 12.182 -10.829 1.00 89.94 67 GLY A CA 1
ATOM 503 C C . GLY A 1 67 ? 9.886 12.445 -10.275 1.00 89.94 67 GLY A C 1
ATOM 504 O O . GLY A 1 67 ? 10.887 11.952 -10.792 1.00 89.94 67 GLY A O 1
ATOM 505 N N . ASP A 1 68 ? 9.959 13.274 -9.236 1.00 87.31 68 ASP A N 1
ATOM 506 C CA . ASP A 1 68 ? 11.219 13.693 -8.613 1.00 87.31 68 ASP A CA 1
ATOM 507 C C . ASP A 1 68 ? 11.750 12.691 -7.567 1.00 87.31 68 ASP A C 1
ATOM 509 O O . ASP A 1 68 ? 12.919 12.762 -7.170 1.00 87.31 68 ASP A O 1
ATOM 513 N N . GLY A 1 69 ? 10.905 11.736 -7.166 1.00 89.06 69 GLY A N 1
ATOM 514 C CA . GLY A 1 69 ? 11.189 10.698 -6.183 1.00 89.06 69 GLY A CA 1
ATOM 515 C C . GLY A 1 69 ? 11.033 11.133 -4.723 1.00 89.06 69 GLY A C 1
ATOM 516 O O . GLY A 1 69 ? 11.368 10.360 -3.828 1.00 89.06 69 GLY A O 1
ATOM 517 N N . ASN A 1 70 ? 10.548 12.350 -4.456 1.00 92.50 70 ASN A N 1
ATOM 518 C CA . ASN A 1 70 ? 10.420 12.883 -3.095 1.00 92.50 70 ASN A CA 1
ATOM 519 C C . ASN A 1 70 ? 9.044 12.646 -2.472 1.00 92.50 70 ASN A C 1
ATOM 521 O O . ASN A 1 70 ? 8.750 13.192 -1.408 1.00 92.50 70 ASN A O 1
ATOM 525 N N . ASN A 1 71 ? 8.203 11.839 -3.116 1.00 94.50 71 ASN A N 1
ATOM 526 C CA . ASN A 1 71 ? 6.851 11.623 -2.654 1.00 94.50 71 ASN A CA 1
ATOM 527 C C . ASN A 1 71 ? 6.789 10.665 -1.453 1.00 94.50 71 ASN A C 1
ATOM 529 O O . ASN A 1 71 ? 7.311 9.549 -1.503 1.00 94.50 71 ASN A O 1
ATOM 533 N N . TYR A 1 72 ? 6.143 11.108 -0.374 1.00 95.25 72 TYR A N 1
ATOM 534 C CA . TYR A 1 72 ? 6.008 10.359 0.877 1.00 95.25 72 TYR A CA 1
ATOM 535 C C . TYR A 1 72 ? 4.778 9.460 0.874 1.00 95.25 72 TYR A C 1
ATOM 537 O O . TYR A 1 72 ? 3.706 9.851 0.405 1.00 95.25 72 TYR A O 1
ATOM 545 N N . TYR A 1 73 ? 4.941 8.269 1.441 1.00 95.06 73 TYR A N 1
ATOM 546 C CA . TYR A 1 73 ? 3.930 7.228 1.512 1.00 95.06 73 TYR A CA 1
ATOM 547 C C . TYR A 1 73 ? 3.954 6.511 2.861 1.00 95.06 73 TYR A C 1
ATOM 549 O O . TYR A 1 73 ? 5.021 6.234 3.409 1.00 95.06 73 TYR A O 1
ATOM 557 N N . ASP A 1 74 ? 2.770 6.138 3.344 1.00 95.19 74 ASP A N 1
ATOM 558 C CA . ASP A 1 74 ? 2.642 5.200 4.459 1.00 95.19 74 ASP A CA 1
ATOM 559 C C . ASP A 1 74 ? 2.519 3.760 3.963 1.00 95.19 74 ASP A C 1
ATOM 561 O O . ASP A 1 74 ? 1.525 3.382 3.326 1.00 95.19 74 ASP A O 1
ATOM 565 N N . PHE A 1 75 ? 3.475 2.929 4.365 1.00 96.00 75 PHE A N 1
ATOM 566 C CA . PHE A 1 75 ? 3.410 1.476 4.249 1.00 96.00 75 PHE A CA 1
ATOM 567 C C . PHE A 1 75 ? 3.181 0.875 5.626 1.00 96.00 75 PHE A C 1
ATOM 569 O O . PHE A 1 75 ? 3.825 1.304 6.572 1.00 96.00 75 PHE A O 1
ATOM 576 N N . THR A 1 76 ? 2.284 -0.101 5.746 1.00 97.50 76 THR A N 1
ATOM 577 C CA . THR A 1 76 ? 1.989 -0.774 7.018 1.00 97.50 76 THR A CA 1
ATOM 578 C C . THR A 1 76 ? 2.261 -2.256 6.900 1.00 97.50 76 THR A C 1
ATOM 580 O O . THR A 1 76 ? 1.764 -2.910 5.981 1.00 97.50 76 THR A O 1
ATOM 583 N N . TYR A 1 77 ? 3.036 -2.793 7.837 1.00 98.12 77 TYR A N 1
ATOM 584 C CA . TYR A 1 77 ? 3.316 -4.220 7.862 1.00 98.12 77 TYR A CA 1
ATOM 585 C C . TYR A 1 77 ? 2.043 -5.018 8.191 1.00 98.12 77 TYR A C 1
ATOM 587 O O . TYR A 1 77 ? 1.242 -4.614 9.035 1.00 98.12 77 TYR A O 1
ATOM 595 N N . VAL A 1 78 ? 1.839 -6.151 7.519 1.00 97.69 78 VAL A N 1
ATOM 596 C CA . VAL A 1 78 ? 0.597 -6.942 7.584 1.00 97.69 78 VAL A CA 1
ATOM 597 C C . VAL A 1 78 ? 0.206 -7.353 9.009 1.00 97.69 78 VAL A C 1
ATOM 599 O O . VAL A 1 78 ? -0.967 -7.255 9.369 1.00 97.69 78 VAL A O 1
ATOM 602 N N . GLU A 1 79 ? 1.172 -7.726 9.855 1.00 97.88 79 GLU A N 1
ATOM 603 C CA . GLU A 1 79 ? 0.904 -8.082 11.258 1.00 97.88 79 GLU A CA 1
ATOM 604 C C . GLU A 1 79 ? 0.461 -6.868 12.083 1.00 97.88 79 GLU A C 1
ATOM 606 O O . GLU A 1 79 ? -0.403 -7.002 12.944 1.00 97.88 79 GLU A O 1
ATOM 611 N N . ASN A 1 80 ? 0.967 -5.667 11.784 1.00 98.19 80 ASN A N 1
ATOM 612 C CA . ASN A 1 80 ? 0.525 -4.444 12.458 1.00 98.19 80 ASN A CA 1
ATOM 613 C C . ASN A 1 80 ? -0.918 -4.089 12.076 1.00 98.19 80 ASN A C 1
ATOM 615 O O . ASN A 1 80 ? -1.690 -3.640 12.919 1.00 98.19 80 ASN A O 1
ATOM 619 N N . VAL A 1 81 ? -1.324 -4.350 10.827 1.00 97.94 81 VAL A N 1
ATOM 620 C CA . VAL A 1 81 ? -2.732 -4.204 10.423 1.00 97.94 81 VAL A CA 1
ATOM 621 C C . VAL A 1 81 ? -3.621 -5.183 11.185 1.00 97.94 81 VAL A C 1
ATOM 623 O O . VAL A 1 81 ? -4.676 -4.786 11.682 1.00 97.94 81 VAL A O 1
ATOM 626 N N . ALA A 1 82 ? -3.204 -6.448 11.299 1.00 97.94 82 ALA A N 1
ATOM 627 C CA . ALA A 1 82 ? -3.929 -7.451 12.075 1.00 97.94 82 ALA A CA 1
ATOM 628 C C . ALA A 1 82 ? -4.023 -7.048 13.555 1.00 97.94 82 ALA A C 1
ATOM 630 O O . ALA A 1 82 ? -5.109 -7.073 14.132 1.00 97.94 82 ALA A O 1
ATOM 631 N N . TYR A 1 83 ? -2.922 -6.575 14.140 1.00 98.31 83 TYR A N 1
ATOM 632 C CA . TYR A 1 83 ? -2.898 -6.061 15.506 1.00 98.31 83 TYR A CA 1
ATOM 633 C C . TYR A 1 83 ? -3.847 -4.872 15.701 1.00 98.31 83 TYR A C 1
ATOM 635 O O . TYR A 1 83 ? -4.573 -4.830 16.687 1.00 98.31 83 TYR A O 1
ATOM 643 N N . GLY A 1 84 ? -3.948 -3.965 14.724 1.00 98.06 84 GLY A N 1
ATOM 644 C CA . GLY A 1 84 ? -4.939 -2.885 14.748 1.00 98.06 84 GLY A CA 1
ATOM 645 C C . GLY A 1 84 ? -6.387 -3.381 14.870 1.00 98.06 84 GLY A C 1
ATOM 646 O O . GLY A 1 84 ? -7.184 -2.748 15.560 1.00 98.06 84 GLY A O 1
ATOM 647 N N . HIS A 1 85 ? -6.725 -4.528 14.267 1.00 98.06 85 HIS A N 1
ATOM 648 C CA . HIS A 1 85 ? -8.047 -5.151 14.428 1.00 98.06 85 HIS A CA 1
ATOM 649 C C . HIS A 1 85 ? -8.242 -5.723 15.832 1.00 98.06 85 HIS A C 1
ATOM 651 O O . HIS A 1 85 ? -9.315 -5.555 16.405 1.00 98.06 85 HIS A O 1
ATOM 657 N N . VAL A 1 86 ? -7.205 -6.338 16.404 1.00 98.19 86 VAL A N 1
ATOM 658 C CA . VAL A 1 86 ? -7.227 -6.831 17.789 1.00 98.19 86 VAL A CA 1
ATOM 659 C C . VAL A 1 86 ? -7.408 -5.675 18.777 1.00 98.19 86 VAL A C 1
ATOM 661 O O . VAL A 1 86 ? -8.233 -5.767 19.680 1.00 98.19 86 VAL A O 1
ATOM 664 N N . CYS A 1 87 ? -6.700 -4.557 18.589 1.00 97.88 87 CYS A N 1
ATOM 665 C CA . CYS A 1 87 ? -6.890 -3.350 19.398 1.00 97.88 87 CYS A CA 1
ATOM 666 C C . CYS A 1 87 ? -8.330 -2.833 19.306 1.00 97.88 87 CYS A C 1
ATOM 668 O O . CYS A 1 87 ? -8.947 -2.541 20.326 1.00 97.88 87 CYS A O 1
ATOM 670 N N . ALA A 1 88 ? -8.878 -2.751 18.092 1.00 97.62 88 ALA A N 1
ATOM 671 C CA . ALA A 1 88 ? -10.242 -2.287 17.877 1.00 97.62 88 ALA A CA 1
ATOM 672 C C . ALA A 1 88 ? -11.291 -3.179 18.553 1.00 97.62 88 ALA A C 1
ATOM 674 O O . ALA A 1 88 ? -12.184 -2.657 19.218 1.00 97.62 88 ALA A O 1
ATOM 675 N N . GLU A 1 89 ? -11.175 -4.500 18.410 1.00 96.81 89 GLU A N 1
ATOM 676 C CA . GLU A 1 89 ? -12.058 -5.462 19.076 1.00 96.81 89 GLU A CA 1
ATOM 677 C C . GLU A 1 89 ? -11.969 -5.312 20.596 1.00 96.81 89 GLU A C 1
ATOM 679 O O . GLU A 1 89 ? -12.982 -5.048 21.237 1.00 96.81 89 GLU A O 1
ATOM 684 N N . LYS A 1 90 ? -10.756 -5.335 21.157 1.00 97.06 90 LYS A N 1
ATOM 685 C CA . LYS A 1 90 ? -10.535 -5.188 22.599 1.00 97.06 90 LYS A CA 1
ATOM 686 C C . LYS A 1 90 ? -11.149 -3.904 23.156 1.00 97.06 90 LYS A C 1
ATOM 688 O O . LYS A 1 90 ? -11.746 -3.923 24.231 1.00 97.06 90 LYS A O 1
ATOM 693 N N . THR A 1 91 ? -11.007 -2.783 22.447 1.00 97.25 91 THR A N 1
ATOM 694 C CA . THR A 1 91 ? -11.599 -1.509 22.867 1.00 97.25 91 THR A CA 1
ATOM 695 C C . THR A 1 91 ? -13.126 -1.556 22.801 1.00 97.25 91 THR A C 1
ATOM 697 O O . THR A 1 91 ? -13.779 -1.129 23.754 1.00 97.25 91 THR A O 1
ATOM 700 N N . LEU A 1 92 ? -13.701 -2.091 21.718 1.00 96.44 92 LEU A N 1
ATOM 701 C CA . LEU A 1 92 ? -15.155 -2.195 21.540 1.00 96.44 92 LEU A CA 1
ATOM 702 C C . LEU A 1 92 ? -15.818 -3.163 22.526 1.00 96.44 92 LEU A C 1
ATOM 704 O O . LEU A 1 92 ? -16.974 -2.955 22.879 1.00 96.44 92 LEU A O 1
ATOM 708 N N . SER A 1 93 ? -15.095 -4.184 22.984 1.00 95.62 93 SER A N 1
ATOM 709 C CA . SER A 1 93 ? -15.581 -5.164 23.959 1.00 95.62 93 SER A CA 1
ATOM 710 C C . SER A 1 93 ? -15.686 -4.606 25.388 1.00 95.62 93 SER A C 1
ATOM 712 O O . SER A 1 93 ? -16.306 -5.230 26.246 1.00 95.62 93 SER A O 1
ATOM 714 N N . SER A 1 94 ? -15.115 -3.428 25.666 1.00 95.88 94 SER A N 1
ATOM 715 C CA . SER A 1 94 ? -15.258 -2.739 26.957 1.00 95.88 94 SER A CA 1
ATOM 716 C C . SER A 1 94 ? -16.338 -1.657 26.900 1.00 95.88 94 SER A C 1
ATOM 718 O O . SER A 1 94 ? -16.449 -0.960 25.897 1.00 95.88 94 SER A O 1
ATOM 720 N N . GLU A 1 95 ? -17.108 -1.458 27.975 1.00 93.75 95 GLU A N 1
ATOM 721 C CA . GLU A 1 95 ? -18.194 -0.462 27.981 1.00 93.75 95 GLU A CA 1
ATOM 722 C C . GLU A 1 95 ? -17.671 0.968 27.751 1.00 93.75 95 GLU A C 1
ATOM 724 O O . GLU A 1 95 ? -18.203 1.719 26.930 1.00 93.75 95 GLU A O 1
ATOM 729 N N . ASP A 1 96 ? -16.584 1.340 28.430 1.00 94.94 96 ASP A N 1
ATOM 730 C CA . ASP A 1 96 ? -15.986 2.670 28.293 1.00 94.94 96 ASP A CA 1
ATOM 731 C C . ASP A 1 96 ? -15.267 2.846 26.953 1.00 94.94 96 ASP A C 1
ATOM 733 O O . ASP A 1 96 ? -15.394 3.888 26.304 1.00 94.94 96 ASP A O 1
ATOM 737 N N . GLY A 1 97 ? -14.570 1.810 26.481 1.00 95.31 97 GLY A N 1
ATOM 738 C CA . GLY A 1 97 ? -13.942 1.831 25.165 1.00 95.31 97 GLY A CA 1
ATOM 739 C C . GLY A 1 97 ? -14.968 1.879 24.034 1.00 95.31 97 GLY A C 1
ATOM 740 O O . GLY A 1 97 ? -14.766 2.622 23.077 1.00 95.31 97 GLY A O 1
ATOM 741 N N . ALA A 1 98 ? -16.111 1.203 24.157 1.00 95.44 98 ALA A N 1
ATOM 742 C CA . ALA A 1 98 ? -17.211 1.275 23.200 1.00 95.44 98 ALA A CA 1
ATOM 743 C C . ALA A 1 98 ? -17.763 2.699 23.062 1.00 95.44 98 ALA A C 1
ATOM 745 O O . ALA A 1 98 ? -17.922 3.182 21.940 1.00 95.44 98 ALA A O 1
ATOM 746 N N . LYS A 1 99 ? -17.976 3.414 24.178 1.00 95.50 99 LYS A N 1
ATOM 747 C CA . LYS A 1 99 ? -18.397 4.833 24.165 1.00 95.50 99 LYS A CA 1
ATOM 748 C C . LYS A 1 99 ? -17.407 5.708 23.386 1.00 95.50 99 LYS A C 1
ATOM 750 O O . LYS A 1 99 ? -17.797 6.674 22.726 1.00 95.50 99 LYS A O 1
ATOM 755 N N . ILE A 1 100 ? -16.120 5.362 23.434 1.00 94.94 100 ILE A N 1
ATOM 756 C CA . ILE A 1 100 ? -15.053 6.099 22.755 1.00 94.94 100 ILE A CA 1
ATOM 757 C C . ILE A 1 100 ? -14.863 5.642 21.307 1.00 94.94 100 ILE A C 1
ATOM 759 O O . ILE A 1 100 ? -14.558 6.498 20.481 1.00 94.94 100 ILE A O 1
ATOM 763 N N . ALA A 1 101 ? -15.024 4.364 20.969 1.00 96.19 101 ALA A N 1
ATOM 764 C CA . ALA A 1 101 ? -14.587 3.803 19.690 1.00 96.19 101 ALA A CA 1
ATOM 765 C C . ALA A 1 101 ? -15.708 3.397 18.726 1.00 96.19 101 ALA A C 1
ATOM 767 O O . ALA A 1 101 ? -15.477 3.333 17.515 1.00 96.19 101 ALA A O 1
ATOM 768 N N . ALA A 1 102 ? -16.919 3.160 19.227 1.00 96.69 102 ALA A N 1
ATOM 769 C CA . ALA A 1 102 ? -18.040 2.748 18.395 1.00 96.69 102 ALA A CA 1
ATOM 770 C C . ALA A 1 102 ? -18.465 3.856 17.418 1.00 96.69 102 ALA A C 1
ATOM 772 O O . ALA A 1 102 ? -18.410 5.051 17.723 1.00 96.69 102 ALA A O 1
ATOM 773 N N . GLY A 1 103 ? -18.890 3.455 16.220 1.00 95.88 103 GLY A N 1
ATOM 774 C CA . GLY A 1 103 ? -19.341 4.350 15.158 1.00 95.88 103 GLY A CA 1
ATOM 775 C C . GLY A 1 103 ? -18.241 5.276 14.645 1.00 95.88 103 GLY A C 1
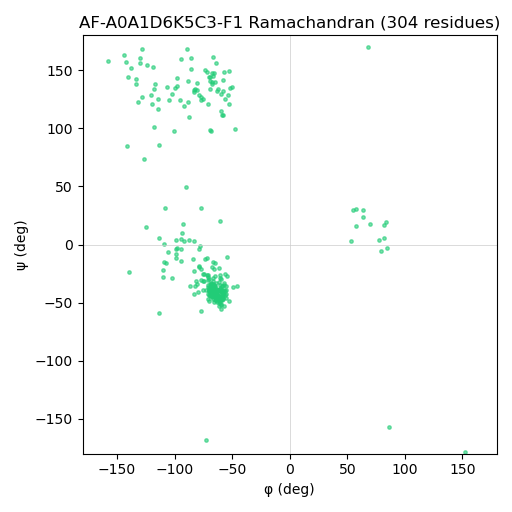ATOM 776 O O . GLY A 1 103 ? -18.524 6.404 14.236 1.00 95.88 103 GLY A O 1
ATOM 777 N N . LYS A 1 104 ? -16.975 4.846 14.697 1.00 95.88 104 LYS A N 1
ATOM 778 C CA . LYS A 1 104 ? -15.816 5.659 14.307 1.00 95.88 104 LYS A CA 1
ATOM 779 C C . LYS A 1 104 ? -14.894 4.913 13.349 1.00 95.88 104 LYS A C 1
ATOM 781 O O . LYS A 1 104 ? -14.913 3.691 13.234 1.00 95.88 104 LYS A O 1
ATOM 786 N N . THR A 1 105 ? -14.078 5.693 12.648 1.00 96.31 105 THR A N 1
ATOM 787 C CA . THR A 1 105 ? -13.132 5.208 11.640 1.00 96.31 105 THR A CA 1
ATOM 788 C C . THR A 1 105 ? -11.701 5.524 12.060 1.00 96.31 105 THR A C 1
ATOM 790 O O . THR A 1 105 ? -11.427 6.655 12.479 1.00 96.31 105 THR A O 1
ATOM 793 N N . TYR A 1 106 ? -10.787 4.578 11.874 1.00 96.81 106 TYR A N 1
ATOM 794 C CA . TYR A 1 106 ? -9.401 4.668 12.327 1.00 96.81 106 TYR A CA 1
ATOM 795 C C . TYR A 1 106 ? -8.440 4.367 11.187 1.00 96.81 106 TYR A C 1
ATOM 797 O O . TYR A 1 106 ? -8.556 3.331 10.539 1.00 96.81 106 TYR A O 1
ATOM 805 N N . PHE A 1 107 ? -7.484 5.261 10.940 1.00 97.00 107 PHE A N 1
ATOM 806 C CA . PHE A 1 107 ? -6.363 4.941 10.063 1.00 97.00 107 PHE A CA 1
ATOM 807 C C . PHE A 1 107 ? -5.333 4.134 10.842 1.00 97.00 107 PHE A C 1
ATOM 809 O O . PHE A 1 107 ? -4.986 4.513 11.957 1.00 97.00 107 PHE A O 1
ATOM 816 N N . ILE A 1 108 ? -4.858 3.047 10.241 1.00 97.94 108 ILE A N 1
ATOM 817 C CA . ILE A 1 108 ? -3.805 2.204 10.804 1.00 97.94 108 ILE A CA 1
ATOM 818 C C . ILE A 1 108 ? -2.588 2.319 9.892 1.00 97.94 108 ILE A C 1
ATOM 820 O O . ILE A 1 108 ? -2.656 1.983 8.706 1.00 97.94 108 ILE A O 1
ATOM 824 N N . THR A 1 109 ? -1.502 2.854 10.450 1.00 97.00 109 THR A N 1
ATOM 825 C CA . THR A 1 109 ? -0.214 3.039 9.770 1.00 97.00 109 THR A CA 1
ATOM 826 C C . THR A 1 109 ? 0.931 2.450 10.599 1.00 97.00 109 THR A C 1
ATOM 828 O O . THR A 1 109 ? 0.748 2.147 11.782 1.00 97.00 109 THR A O 1
ATOM 831 N N . ASN A 1 110 ? 2.126 2.318 10.014 1.00 96.25 110 ASN A N 1
ATOM 832 C CA . ASN A 1 110 ? 3.345 1.973 10.763 1.00 96.25 110 ASN A CA 1
ATOM 833 C C . ASN A 1 110 ? 3.946 3.158 11.538 1.00 96.25 110 ASN A C 1
ATOM 835 O O . ASN A 1 110 ? 4.968 2.985 12.181 1.00 96.25 110 ASN A O 1
ATOM 839 N N . MET A 1 111 ? 3.353 4.357 11.453 1.00 95.06 111 MET A N 1
ATOM 840 C CA . MET A 1 111 ? 3.876 5.605 12.039 1.00 95.06 111 MET A CA 1
ATOM 841 C C . MET A 1 111 ? 5.291 6.009 11.567 1.00 95.06 111 MET A C 1
ATOM 843 O O . MET A 1 111 ? 5.911 6.892 12.152 1.00 95.06 111 MET A O 1
ATOM 847 N N . GLU A 1 112 ? 5.773 5.413 10.476 1.00 95.62 112 GLU A N 1
ATOM 848 C CA . GLU A 1 112 ? 7.100 5.630 9.890 1.00 95.62 112 GLU A CA 1
ATOM 849 C C . GLU A 1 112 ? 6.954 6.002 8.398 1.00 95.62 112 GLU A C 1
ATOM 851 O O . GLU A 1 112 ? 7.194 5.164 7.524 1.00 95.62 112 GLU A O 1
ATOM 856 N N . PRO A 1 113 ? 6.502 7.230 8.066 1.00 94.56 113 PRO A N 1
ATOM 857 C CA . PRO A 1 113 ? 6.340 7.640 6.676 1.00 94.56 113 PRO A CA 1
ATOM 858 C C . PRO A 1 113 ? 7.697 7.655 5.966 1.00 94.56 113 PRO A C 1
ATOM 860 O O . PRO A 1 113 ? 8.671 8.235 6.447 1.00 94.56 113 PRO A O 1
ATOM 863 N N . ILE A 1 114 ? 7.750 7.053 4.781 1.00 96.31 114 ILE A N 1
ATOM 864 C CA . ILE A 1 114 ? 8.972 6.902 3.986 1.00 96.31 114 ILE A CA 1
ATOM 865 C C . ILE A 1 114 ? 8.717 7.376 2.555 1.00 96.31 114 ILE A C 1
ATOM 867 O O . ILE A 1 114 ? 7.581 7.392 2.075 1.00 96.31 114 ILE A O 1
ATOM 871 N N . LYS A 1 115 ? 9.769 7.770 1.835 1.00 96.19 115 LYS A N 1
ATOM 872 C CA . LYS A 1 115 ? 9.648 8.042 0.398 1.00 96.19 115 LYS A CA 1
ATOM 873 C C . LYS A 1 115 ? 9.237 6.762 -0.329 1.00 96.19 115 LYS A C 1
ATOM 875 O O . LYS A 1 115 ? 9.835 5.709 -0.117 1.00 96.19 115 LYS A O 1
ATOM 880 N N . PHE A 1 116 ? 8.261 6.858 -1.229 1.00 95.19 116 PHE A N 1
ATOM 881 C CA . PHE A 1 116 ? 7.745 5.714 -1.985 1.00 95.19 116 PHE A CA 1
ATOM 882 C C . PHE A 1 116 ? 8.866 4.932 -2.680 1.00 95.19 116 PHE A C 1
ATOM 884 O O . PHE A 1 116 ? 8.971 3.714 -2.548 1.00 95.19 116 PHE A O 1
ATOM 891 N N . TRP A 1 117 ? 9.740 5.651 -3.385 1.00 94.50 117 TRP A N 1
ATOM 892 C CA . TRP A 1 117 ? 10.837 5.055 -4.142 1.00 94.50 117 TRP A CA 1
ATOM 893 C C . TRP A 1 117 ? 11.953 4.511 -3.253 1.00 94.50 117 TRP A C 1
ATOM 895 O O . TRP A 1 117 ? 12.610 3.554 -3.651 1.00 94.50 117 TRP A O 1
ATOM 905 N N . GLU A 1 118 ? 12.131 5.052 -2.045 1.00 95.75 118 GLU A N 1
ATOM 906 C CA . GLU A 1 118 ? 13.049 4.483 -1.052 1.00 95.75 118 GLU A CA 1
ATOM 907 C C . GLU A 1 118 ? 12.552 3.109 -0.603 1.00 95.75 118 GLU A C 1
ATOM 909 O O . GLU A 1 118 ? 13.280 2.128 -0.687 1.00 95.75 118 GLU A O 1
ATOM 914 N N . PHE A 1 119 ? 11.276 3.011 -0.227 1.00 96.56 119 PHE A N 1
ATOM 915 C CA . PHE A 1 119 ? 10.675 1.744 0.180 1.00 96.56 119 PHE A CA 1
ATOM 916 C C . PHE A 1 119 ? 10.761 0.673 -0.920 1.00 96.56 119 PHE A C 1
ATOM 918 O O . PHE A 1 119 ? 11.168 -0.458 -0.658 1.00 96.56 119 PHE A O 1
ATOM 925 N N . MET A 1 120 ? 10.437 1.035 -2.167 1.00 95.38 120 MET A N 1
ATOM 926 C CA . MET A 1 120 ? 10.568 0.121 -3.312 1.00 95.38 120 MET A CA 1
ATOM 927 C C . MET A 1 120 ? 12.020 -0.326 -3.521 1.00 95.38 120 MET A C 1
ATOM 929 O O . MET A 1 120 ? 12.265 -1.486 -3.847 1.00 95.38 120 MET A O 1
ATOM 933 N N . SER A 1 121 ? 12.979 0.578 -3.305 1.00 95.19 121 SER A N 1
ATOM 934 C CA . SER A 1 121 ? 14.406 0.274 -3.412 1.00 95.19 121 SER A CA 1
ATOM 935 C C . SER A 1 121 ? 14.859 -0.730 -2.357 1.00 95.19 121 SER A C 1
ATOM 937 O O . SER A 1 121 ? 15.525 -1.694 -2.710 1.00 95.19 121 SER A O 1
ATOM 939 N N . LEU A 1 122 ? 14.437 -0.567 -1.099 1.00 96.44 122 LEU A N 1
ATOM 940 C CA . LEU A 1 122 ? 14.792 -1.488 -0.012 1.00 96.44 122 LEU A CA 1
ATOM 941 C C . LEU A 1 122 ? 14.337 -2.929 -0.297 1.00 96.44 122 LEU A C 1
ATOM 943 O O . LEU A 1 122 ? 15.070 -3.879 -0.027 1.00 96.44 122 LEU A O 1
ATOM 947 N N . ILE A 1 123 ? 13.144 -3.102 -0.876 1.00 96.62 123 ILE A N 1
ATOM 948 C CA . ILE A 1 123 ? 12.634 -4.423 -1.273 1.00 96.62 123 ILE A CA 1
ATOM 949 C C . ILE A 1 123 ? 13.427 -4.989 -2.461 1.00 96.62 123 ILE A C 1
ATOM 951 O O . ILE A 1 123 ? 13.783 -6.168 -2.448 1.00 96.62 123 ILE A O 1
ATOM 955 N N . LEU A 1 124 ? 13.706 -4.172 -3.485 1.00 95.44 124 LEU A N 1
ATOM 956 C CA . LEU A 1 124 ? 14.478 -4.592 -4.661 1.00 95.44 124 LEU A CA 1
ATOM 957 C C . LEU A 1 124 ? 15.897 -5.022 -4.283 1.00 95.44 124 LEU A C 1
ATOM 959 O O . LEU A 1 124 ? 16.309 -6.120 -4.653 1.00 95.44 124 LEU A O 1
ATOM 963 N N . GLU A 1 125 ? 16.605 -4.196 -3.515 1.00 94.94 125 GLU A N 1
ATOM 964 C CA . GLU A 1 125 ? 17.965 -4.462 -3.042 1.00 94.94 125 GLU A CA 1
ATOM 965 C C . GLU A 1 125 ? 18.012 -5.714 -2.165 1.00 94.94 125 GLU A C 1
ATOM 967 O O . GLU A 1 125 ? 18.860 -6.579 -2.375 1.00 94.94 125 GLU A O 1
ATOM 972 N N . GLY A 1 126 ? 17.056 -5.869 -1.241 1.00 94.38 126 GLY A N 1
ATOM 973 C CA . GLY A 1 126 ? 16.956 -7.068 -0.407 1.00 94.38 126 GLY A CA 1
ATOM 974 C C . GLY A 1 126 ? 16.753 -8.356 -1.214 1.00 94.38 126 GLY A C 1
ATOM 975 O O . GLY A 1 126 ? 17.198 -9.425 -0.801 1.00 94.38 126 GLY A O 1
ATOM 976 N N . LEU A 1 127 ? 16.122 -8.265 -2.387 1.00 94.81 127 LEU A N 1
ATOM 977 C CA . LEU A 1 127 ? 15.938 -9.385 -3.311 1.00 94.81 127 LEU A CA 1
ATOM 978 C C . LEU A 1 127 ? 17.064 -9.513 -4.355 1.00 94.81 127 LEU A C 1
ATOM 980 O O . LEU A 1 127 ? 16.986 -10.394 -5.212 1.00 94.81 127 LEU A O 1
ATOM 984 N N . GLY A 1 128 ? 18.098 -8.670 -4.299 1.00 93.44 128 GLY A N 1
ATOM 985 C CA . GLY A 1 128 ? 19.249 -8.700 -5.208 1.00 93.44 128 GLY A CA 1
ATOM 986 C C . GLY A 1 128 ? 19.039 -8.003 -6.558 1.00 93.44 128 GLY A C 1
ATOM 987 O O . GLY A 1 128 ? 19.793 -8.258 -7.493 1.00 93.44 128 GLY A O 1
ATOM 988 N N . TYR A 1 129 ? 18.021 -7.150 -6.695 1.00 93.56 129 TYR A N 1
ATOM 989 C CA . TYR A 1 129 ? 17.780 -6.352 -7.902 1.00 93.56 129 TYR A CA 1
ATOM 990 C C . TYR A 1 129 ? 18.389 -4.949 -7.795 1.00 93.56 129 TYR A C 1
ATOM 992 O O . TYR A 1 129 ? 18.634 -4.431 -6.708 1.00 93.56 129 TYR A O 1
ATOM 1000 N N . GLU A 1 130 ? 18.597 -4.312 -8.948 1.00 90.38 130 GLU A N 1
ATOM 1001 C CA . GLU A 1 130 ? 19.141 -2.956 -9.021 1.00 90.38 130 GLU A CA 1
ATOM 1002 C C . GLU A 1 130 ? 18.168 -1.892 -8.500 1.00 90.38 130 GLU A C 1
ATOM 1004 O O . GLU A 1 130 ? 16.952 -1.943 -8.729 1.00 90.38 130 GLU A O 1
ATOM 1009 N N . ARG A 1 131 ? 18.747 -0.876 -7.855 1.00 92.69 131 ARG A N 1
ATOM 1010 C CA . ARG A 1 131 ? 18.035 0.293 -7.351 1.00 92.69 131 ARG A CA 1
ATOM 1011 C C . ARG A 1 131 ? 17.524 1.181 -8.502 1.00 92.69 131 ARG A C 1
ATOM 1013 O O . ARG A 1 131 ? 18.303 1.519 -9.397 1.00 92.69 131 ARG A O 1
ATOM 1020 N N . PRO A 1 132 ? 16.260 1.644 -8.468 1.00 91.12 132 PRO A N 1
ATOM 1021 C CA . PRO A 1 132 ? 15.760 2.663 -9.390 1.00 91.12 132 PRO A CA 1
ATOM 1022 C C . PRO A 1 132 ? 16.585 3.959 -9.306 1.00 91.12 132 PRO A C 1
ATOM 1024 O O . PRO A 1 132 ? 16.812 4.481 -8.215 1.00 91.12 132 PRO A O 1
ATOM 1027 N N . SER A 1 133 ? 17.002 4.516 -10.446 1.00 89.31 133 SER A N 1
ATOM 1028 C CA . SER A 1 133 ? 17.860 5.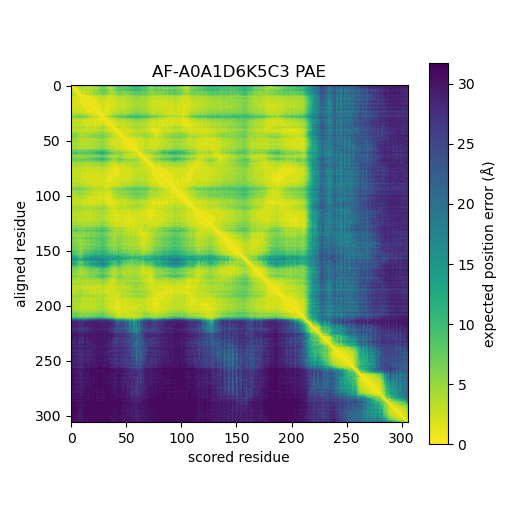717 -10.486 1.00 89.31 133 SER A CA 1
ATOM 1029 C C . SER A 1 133 ? 17.481 6.727 -11.573 1.00 89.31 133 SER A C 1
ATOM 1031 O O . SER A 1 133 ? 17.750 7.921 -11.433 1.00 89.31 133 SER A O 1
ATOM 1033 N N . VAL A 1 134 ? 16.808 6.287 -12.639 1.00 90.75 134 VAL A N 1
ATOM 1034 C CA . VAL A 1 134 ? 16.467 7.128 -13.789 1.00 90.75 134 VAL A CA 1
ATOM 1035 C C . VAL A 1 134 ? 15.143 7.836 -13.540 1.00 90.75 134 VAL A C 1
ATOM 1037 O O . VAL A 1 134 ? 14.085 7.215 -13.565 1.00 90.75 134 VAL A O 1
ATOM 1040 N N . LYS A 1 135 ? 15.172 9.150 -13.329 1.00 91.62 135 LYS A N 1
ATOM 1041 C CA . LYS A 1 135 ? 13.958 9.940 -13.090 1.00 91.62 135 LYS A CA 1
ATOM 1042 C C . LYS A 1 135 ? 13.282 10.333 -14.401 1.00 91.62 135 LYS A C 1
ATOM 1044 O O . LYS A 1 135 ? 13.935 10.856 -15.300 1.00 91.62 135 LYS A O 1
ATOM 1049 N N . ILE A 1 136 ? 11.970 10.137 -14.484 1.00 89.31 136 ILE A N 1
ATOM 1050 C CA . ILE A 1 136 ? 11.135 10.591 -15.597 1.00 89.31 136 ILE A CA 1
ATOM 1051 C C . ILE A 1 136 ? 10.070 11.553 -15.056 1.00 89.31 136 ILE A C 1
ATOM 1053 O O . ILE A 1 136 ? 9.259 11.146 -14.221 1.00 89.31 136 ILE A O 1
ATOM 1057 N N . PRO A 1 137 ? 10.014 12.811 -15.531 1.00 89.81 137 PRO A N 1
ATOM 1058 C CA . PRO A 1 137 ? 9.003 13.767 -15.093 1.00 89.81 137 PRO A CA 1
ATOM 1059 C C . PRO A 1 137 ? 7.568 13.279 -15.336 1.00 89.81 137 PRO A C 1
ATOM 1061 O O . PRO A 1 137 ? 7.245 12.721 -16.388 1.00 89.81 137 PRO A O 1
ATOM 1064 N N . VAL A 1 138 ? 6.673 13.564 -14.386 1.00 90.00 138 VAL A N 1
ATOM 1065 C CA . VAL A 1 138 ? 5.238 13.230 -14.489 1.00 90.00 138 VAL A CA 1
ATOM 1066 C C . VAL A 1 138 ? 4.598 13.885 -15.716 1.00 90.00 138 VAL A C 1
ATOM 1068 O O . VAL A 1 138 ? 3.760 13.266 -16.367 1.00 90.00 138 VAL A O 1
ATOM 1071 N N . SER A 1 139 ? 5.026 15.101 -16.069 1.00 86.00 139 SER A N 1
ATOM 1072 C CA . SER A 1 139 ? 4.549 15.837 -17.248 1.00 86.00 139 SER A CA 1
ATOM 1073 C C . SER A 1 139 ? 4.789 15.095 -18.564 1.00 86.00 139 SER A C 1
ATOM 1075 O O . SER A 1 139 ? 3.998 15.242 -19.488 1.00 86.00 139 SER A O 1
ATOM 1077 N N . VAL A 1 140 ? 5.839 14.271 -18.638 1.00 86.62 140 VAL A N 1
ATOM 1078 C CA . VAL A 1 140 ? 6.143 13.435 -19.807 1.00 86.62 140 VAL A CA 1
ATOM 1079 C C . VAL A 1 140 ? 5.338 12.138 -19.764 1.00 86.62 140 VAL A C 1
ATOM 1081 O O . VAL A 1 140 ? 4.775 11.720 -20.772 1.00 86.62 140 VAL A O 1
ATOM 1084 N N . MET A 1 141 ? 5.239 11.502 -18.593 1.00 86.50 141 MET A N 1
ATOM 1085 C CA . MET A 1 141 ? 4.578 10.199 -18.470 1.00 86.50 141 MET A CA 1
ATOM 1086 C C . MET A 1 141 ? 3.047 10.270 -18.535 1.00 86.50 141 MET A C 1
ATOM 1088 O O . MET A 1 141 ? 2.419 9.327 -19.019 1.00 86.50 141 MET A O 1
ATOM 1092 N N . MET A 1 142 ? 2.429 11.360 -18.071 1.00 88.19 142 MET A N 1
ATOM 1093 C CA . MET A 1 142 ? 0.967 11.498 -18.036 1.00 88.19 142 MET A CA 1
ATOM 1094 C C . MET A 1 142 ? 0.315 11.480 -19.430 1.00 88.19 142 MET A C 1
ATOM 1096 O O . MET A 1 142 ? -0.601 10.677 -19.622 1.00 88.19 142 MET A O 1
ATOM 1100 N N . PRO A 1 143 ? 0.773 12.268 -20.428 1.00 84.12 143 PRO A N 1
ATOM 1101 C CA . PRO A 1 143 ? 0.243 12.184 -21.790 1.00 84.12 143 PRO A CA 1
ATOM 1102 C C . PRO A 1 143 ? 0.381 10.782 -22.390 1.00 84.12 143 PRO A C 1
ATOM 1104 O O . PRO A 1 143 ? -0.571 10.263 -22.969 1.00 84.12 143 PRO A O 1
ATOM 1107 N N . VAL A 1 144 ? 1.533 10.129 -22.183 1.00 82.31 144 VAL A N 1
ATOM 1108 C CA . VAL A 1 144 ? 1.775 8.756 -22.656 1.00 82.31 144 VAL A CA 1
ATOM 1109 C C . VAL A 1 144 ? 0.748 7.791 -22.063 1.00 82.31 144 VAL A C 1
ATOM 1111 O O . VAL A 1 144 ? 0.169 6.985 -22.789 1.00 82.31 144 VAL A O 1
ATOM 1114 N N . ALA A 1 145 ? 0.462 7.890 -20.764 1.00 84.50 145 ALA A N 1
ATOM 1115 C CA . ALA A 1 145 ? -0.536 7.035 -20.134 1.00 84.50 145 ALA A CA 1
ATOM 1116 C C . ALA A 1 145 ? -1.961 7.286 -20.636 1.00 84.50 145 ALA A C 1
ATOM 1118 O O . ALA A 1 145 ? -2.712 6.325 -20.784 1.00 84.50 145 ALA A O 1
ATOM 1119 N N . HIS A 1 146 ? -2.331 8.532 -20.942 1.00 83.56 146 HIS A N 1
ATOM 1120 C CA . HIS A 1 146 ? -3.629 8.829 -21.552 1.00 83.56 146 HIS A CA 1
ATOM 1121 C C . HIS A 1 146 ? -3.762 8.222 -22.951 1.00 83.56 146 HIS A C 1
ATOM 1123 O O . HIS A 1 146 ? -4.805 7.657 -23.271 1.00 83.56 146 HIS A O 1
ATOM 1129 N N . VAL A 1 147 ? -2.704 8.269 -23.766 1.00 81.56 147 VAL A N 1
ATOM 1130 C CA . VAL A 1 147 ? -2.690 7.617 -25.086 1.00 81.56 147 VAL A CA 1
ATOM 1131 C C . VAL A 1 147 ? -2.823 6.099 -24.947 1.00 81.56 147 VAL A C 1
ATOM 1133 O O . VAL A 1 147 ? -3.616 5.479 -25.659 1.00 81.56 147 VAL A O 1
ATOM 1136 N N . VAL A 1 148 ? -2.093 5.491 -24.006 1.00 80.88 148 VAL A N 1
ATOM 1137 C CA . VAL A 1 148 ? -2.174 4.048 -23.728 1.00 80.88 148 VAL A CA 1
ATOM 1138 C C . VAL A 1 148 ? -3.578 3.649 -23.271 1.00 80.88 148 VAL A C 1
ATOM 1140 O O . VAL A 1 148 ? -4.130 2.669 -23.769 1.00 80.88 148 VAL A O 1
ATOM 1143 N N . GLU A 1 149 ? -4.178 4.411 -22.359 1.00 84.25 149 GLU A N 1
ATOM 1144 C CA . GLU A 1 149 ? -5.530 4.162 -21.862 1.00 84.25 149 GLU A CA 1
ATOM 1145 C C . GLU A 1 149 ? -6.587 4.329 -22.959 1.00 84.25 149 GLU A C 1
ATOM 1147 O O . GLU A 1 149 ? -7.438 3.455 -23.121 1.00 84.25 149 GLU A O 1
ATOM 1152 N N . TRP A 1 150 ? -6.503 5.390 -23.765 1.00 83.44 150 TRP A N 1
ATOM 1153 C CA . TRP A 1 150 ? -7.392 5.603 -24.908 1.00 83.44 150 TRP A CA 1
ATOM 1154 C C . TRP A 1 150 ? -7.300 4.454 -25.918 1.00 83.44 150 TRP A C 1
ATOM 1156 O O . TRP A 1 150 ? -8.320 3.911 -26.349 1.00 83.44 150 TRP A O 1
ATOM 1166 N N . THR A 1 151 ? -6.077 4.023 -26.240 1.00 78.81 151 THR A N 1
ATOM 1167 C CA . THR A 1 151 ? -5.836 2.881 -27.133 1.00 78.81 151 THR A CA 1
ATOM 1168 C C . THR A 1 151 ? -6.449 1.612 -26.543 1.00 78.81 151 THR A C 1
ATOM 1170 O O . THR A 1 151 ? -7.162 0.881 -27.231 1.00 78.81 151 THR A O 1
ATOM 1173 N N . TYR A 1 152 ? -6.251 1.372 -25.244 1.00 83.62 152 TYR A N 1
ATOM 1174 C CA . TYR A 1 152 ? -6.872 0.249 -24.552 1.00 83.62 152 TYR A CA 1
ATOM 1175 C C . TYR A 1 152 ? -8.397 0.292 -24.630 1.00 83.62 152 TYR A C 1
ATOM 1177 O O . TYR A 1 152 ? -9.001 -0.693 -25.034 1.00 83.62 152 TYR A O 1
ATOM 1185 N N . GLN A 1 153 ? -9.036 1.425 -24.348 1.00 84.00 153 GLN A N 1
ATOM 1186 C CA . GLN A 1 153 ? -10.496 1.545 -24.418 1.00 84.00 153 GLN A CA 1
ATOM 1187 C C . GLN A 1 153 ? -11.056 1.239 -25.815 1.00 84.00 153 GLN A C 1
ATOM 1189 O O . GLN A 1 153 ? -12.129 0.646 -25.933 1.00 84.00 153 GLN A O 1
ATOM 1194 N N . LYS A 1 154 ? -10.334 1.609 -26.880 1.00 80.00 154 LYS A N 1
ATOM 1195 C CA . LYS A 1 154 ? -10.751 1.340 -28.264 1.00 80.00 154 LYS A CA 1
ATOM 1196 C C . LYS A 1 154 ? -10.553 -0.116 -28.672 1.00 80.00 154 LYS A C 1
ATOM 1198 O O . LYS A 1 154 ? -11.415 -0.669 -29.352 1.00 80.00 154 LYS A O 1
ATOM 1203 N N . PHE A 1 155 ? -9.456 -0.738 -28.243 1.00 80.94 155 PHE A N 1
ATOM 1204 C CA . PHE A 1 155 ? -9.061 -2.061 -28.726 1.00 80.94 155 PHE A CA 1
ATOM 1205 C C . PHE A 1 155 ? -9.211 -3.197 -27.698 1.00 80.94 155 PHE A C 1
ATOM 1207 O O . PHE A 1 155 ? -8.956 -4.351 -28.032 1.00 80.94 155 PHE A O 1
ATOM 1214 N N . ALA A 1 156 ? -9.678 -2.928 -26.474 1.00 81.88 156 ALA A N 1
ATOM 1215 C CA . ALA A 1 156 ? -9.868 -3.940 -25.424 1.00 81.88 156 ALA A CA 1
ATOM 1216 C C . ALA A 1 156 ? -10.763 -5.104 -25.873 1.00 81.88 156 ALA A C 1
ATOM 1218 O O . ALA A 1 156 ? -10.494 -6.256 -25.538 1.00 81.88 156 ALA A O 1
ATOM 1219 N N . LYS A 1 157 ? -11.783 -4.820 -26.695 1.00 79.12 157 LYS A N 1
ATOM 1220 C CA . LYS A 1 157 ? -12.694 -5.832 -27.260 1.00 79.12 157 LYS A CA 1
ATOM 1221 C C . LYS A 1 157 ? -11.985 -6.869 -28.141 1.00 79.12 157 LYS A C 1
ATOM 1223 O O . LYS A 1 157 ? -12.516 -7.956 -28.323 1.00 79.12 157 LYS A O 1
ATOM 1228 N N . TYR A 1 158 ? -10.789 -6.559 -28.641 1.00 80.25 158 TYR A 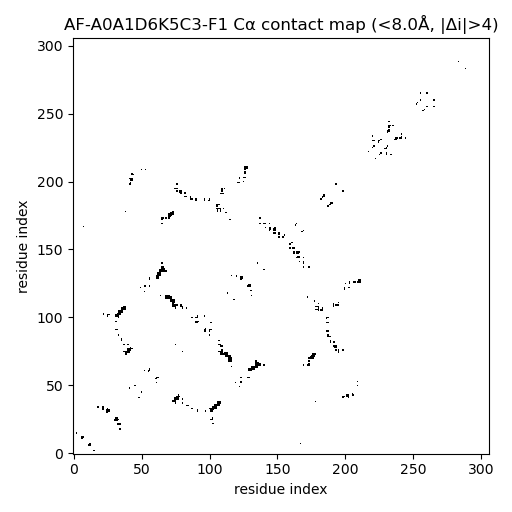N 1
ATOM 1229 C CA . TYR A 1 158 ? -9.962 -7.463 -29.445 1.00 80.25 158 TYR A CA 1
ATOM 1230 C C . TYR A 1 158 ? -8.952 -8.261 -28.602 1.00 80.25 158 TYR A C 1
ATOM 1232 O O . TYR A 1 158 ? -7.981 -8.791 -29.133 1.00 80.25 158 TYR A O 1
ATOM 1240 N N . GLY A 1 159 ? -9.152 -8.344 -27.282 1.00 76.00 159 GLY A N 1
ATOM 1241 C CA . GLY A 1 159 ? -8.346 -9.193 -26.399 1.00 76.00 159 GLY A CA 1
ATOM 1242 C C . GLY A 1 159 ? -7.027 -8.570 -25.937 1.00 76.00 159 GLY A C 1
ATOM 1243 O O . GLY A 1 159 ? -6.127 -9.290 -25.502 1.00 76.00 159 GLY A O 1
ATOM 1244 N N . MET A 1 160 ? -6.883 -7.240 -26.004 1.00 72.62 160 MET A N 1
ATOM 1245 C CA . MET A 1 160 ? -5.711 -6.578 -25.425 1.00 72.62 160 MET A CA 1
ATOM 1246 C C . MET A 1 160 ? -5.681 -6.745 -23.904 1.00 72.62 160 MET A C 1
ATOM 1248 O O . MET A 1 160 ? -6.695 -6.619 -23.221 1.00 72.62 160 MET A O 1
ATOM 1252 N N . LYS A 1 161 ? -4.487 -6.987 -23.357 1.00 73.31 161 LYS A N 1
ATOM 1253 C CA . LYS A 1 161 ? -4.280 -7.059 -21.906 1.00 73.31 161 LYS A CA 1
ATOM 1254 C C . LYS A 1 161 ? -4.389 -5.670 -21.278 1.00 73.31 161 LYS A C 1
ATOM 1256 O O . LYS A 1 161 ? -3.990 -4.679 -21.889 1.00 73.31 161 LYS A O 1
ATOM 1261 N N . VAL A 1 162 ? -4.867 -5.621 -20.034 1.00 74.12 162 VAL A N 1
ATOM 1262 C CA . VAL A 1 162 ? -4.958 -4.382 -19.249 1.00 74.12 162 VAL A CA 1
ATOM 1263 C C . VAL A 1 162 ? -3.572 -3.722 -19.164 1.00 74.12 162 VAL A C 1
ATOM 1265 O O . VAL A 1 162 ? -2.613 -4.379 -18.735 1.00 74.12 162 VAL A O 1
ATOM 1268 N N . PRO A 1 163 ? -3.431 -2.446 -19.563 1.00 75.75 163 PRO A N 1
ATOM 1269 C CA . PRO A 1 163 ? -2.153 -1.759 -19.516 1.00 75.75 163 PRO A CA 1
ATOM 1270 C C . PRO A 1 163 ? -1.704 -1.549 -18.068 1.00 75.75 163 PRO A C 1
ATOM 1272 O O . PRO A 1 163 ? -2.476 -1.168 -17.193 1.00 75.75 163 PRO A O 1
ATOM 1275 N N . GLN A 1 164 ? -0.412 -1.763 -17.819 1.00 73.06 164 GLN A N 1
ATOM 1276 C CA . GLN A 1 164 ? 0.207 -1.472 -16.520 1.00 73.06 164 GLN A CA 1
ATOM 1277 C C . GLN A 1 164 ? 0.466 0.032 -16.333 1.00 73.06 164 GLN A C 1
ATOM 1279 O O . GLN A 1 164 ? 0.616 0.490 -15.203 1.00 73.06 164 GLN A O 1
ATOM 1284 N N . LEU A 1 165 ? 0.527 0.788 -17.435 1.00 78.38 165 LEU A N 1
ATOM 1285 C CA . LEU A 1 165 ? 0.722 2.233 -17.457 1.00 78.38 165 LEU A CA 1
ATOM 1286 C C . LEU A 1 165 ? -0.631 2.917 -17.672 1.00 78.38 165 LEU A C 1
ATOM 1288 O O . LEU A 1 165 ? -1.104 3.013 -18.800 1.00 78.38 165 LEU A O 1
ATOM 1292 N N . THR A 1 166 ? -1.251 3.371 -16.585 1.00 83.31 166 THR A N 1
ATOM 1293 C CA . THR A 1 166 ? -2.500 4.146 -16.616 1.00 83.31 166 THR A CA 1
ATOM 1294 C C . THR A 1 166 ? -2.317 5.474 -15.881 1.00 83.31 166 THR A C 1
ATOM 1296 O O . THR A 1 166 ? -1.474 5.550 -14.976 1.00 83.31 166 THR A O 1
ATOM 1299 N N . PRO A 1 167 ? -3.098 6.519 -16.212 1.00 83.62 167 PRO A N 1
ATOM 1300 C CA . PRO A 1 167 ? -3.012 7.808 -15.525 1.00 83.62 167 PRO A CA 1
ATOM 1301 C C . PRO A 1 167 ? -3.219 7.678 -14.010 1.00 83.62 167 PRO A C 1
ATOM 1303 O O . PRO A 1 167 ? -2.471 8.261 -13.225 1.00 83.62 167 PRO A O 1
ATOM 1306 N N . SER A 1 168 ? -4.164 6.833 -13.584 1.00 83.69 168 SER A N 1
ATOM 1307 C CA . SER A 1 168 ? -4.419 6.559 -12.163 1.00 83.69 168 SER A CA 1
ATOM 1308 C C . SER A 1 168 ? -3.200 5.965 -11.453 1.00 83.69 168 SER A C 1
ATOM 1310 O O . SER A 1 168 ? -2.893 6.352 -10.326 1.00 83.69 168 SER A O 1
ATOM 1312 N N . ARG A 1 169 ? -2.463 5.064 -12.117 1.00 84.00 169 ARG A N 1
ATOM 1313 C CA . ARG A 1 169 ? -1.240 4.475 -11.557 1.00 84.00 169 ARG A CA 1
ATOM 1314 C C . ARG A 1 169 ? -0.100 5.476 -11.487 1.00 84.00 169 ARG A C 1
ATOM 1316 O O . ARG A 1 169 ? 0.566 5.527 -10.463 1.00 84.00 169 ARG A O 1
ATOM 1323 N N . ILE A 1 170 ? 0.101 6.295 -12.519 1.00 85.88 170 ILE A N 1
ATOM 1324 C CA . ILE A 1 170 ? 1.107 7.367 -12.471 1.00 85.88 170 ILE A CA 1
ATOM 1325 C C . ILE A 1 170 ? 0.820 8.301 -11.304 1.00 85.88 170 ILE A C 1
ATOM 1327 O O . ILE A 1 170 ? 1.719 8.589 -10.520 1.00 85.88 170 ILE A O 1
ATOM 1331 N N . ARG A 1 171 ? -0.440 8.722 -11.154 1.00 86.31 171 ARG A N 1
ATOM 1332 C CA . ARG A 1 171 ? -0.844 9.618 -10.072 1.00 86.31 171 ARG A CA 1
ATOM 1333 C C . ARG A 1 171 ? -0.585 9.008 -8.698 1.00 86.31 171 ARG A C 1
ATOM 1335 O O . ARG A 1 171 ? -0.126 9.724 -7.817 1.00 86.31 171 ARG A O 1
ATOM 1342 N N . LEU A 1 172 ? -0.840 7.709 -8.526 1.00 85.56 172 LEU A N 1
ATOM 1343 C CA . LEU A 1 172 ? -0.494 6.991 -7.300 1.00 85.56 172 LEU A CA 1
ATOM 1344 C C . LEU A 1 172 ? 1.028 7.007 -7.076 1.00 85.56 172 LEU A C 1
ATOM 1346 O O . LEU A 1 172 ? 1.490 7.390 -6.012 1.00 85.56 172 LEU A O 1
ATOM 1350 N N . LEU A 1 173 ? 1.827 6.688 -8.091 1.00 86.44 173 LEU A N 1
ATOM 1351 C CA . LEU A 1 173 ? 3.287 6.638 -7.965 1.00 86.44 173 LEU A CA 1
ATOM 1352 C C . LEU A 1 173 ? 3.940 8.006 -7.699 1.00 86.44 173 LEU A C 1
ATOM 1354 O O . LEU A 1 173 ? 5.056 8.037 -7.184 1.00 86.44 173 LEU A O 1
ATOM 1358 N N . SER A 1 174 ? 3.270 9.116 -8.028 1.00 86.12 174 SER A N 1
ATOM 1359 C CA . SER A 1 174 ? 3.833 10.467 -7.921 1.00 86.12 174 SER A CA 1
ATOM 1360 C C . SER A 1 174 ? 3.253 11.344 -6.806 1.00 86.12 174 SER A C 1
ATOM 1362 O O . SER A 1 174 ? 3.822 12.395 -6.525 1.00 86.12 174 SER A O 1
ATOM 1364 N N . CYS A 1 175 ? 2.107 11.003 -6.205 1.00 88.00 175 CYS A N 1
ATOM 1365 C CA . CYS A 1 175 ? 1.478 11.850 -5.182 1.00 88.00 175 CYS A CA 1
ATOM 1366 C C . CYS A 1 175 ? 2.022 11.585 -3.771 1.00 88.00 175 CYS A C 1
ATOM 1368 O O . CYS A 1 175 ? 2.586 10.532 -3.506 1.00 88.00 175 CYS A O 1
ATOM 1370 N N . ASN A 1 176 ? 1.831 12.528 -2.847 1.00 92.12 176 ASN A N 1
ATOM 1371 C CA . ASN A 1 176 ? 2.052 12.286 -1.419 1.00 92.12 176 ASN A CA 1
ATOM 1372 C C . ASN A 1 176 ? 0.812 11.624 -0.811 1.00 92.12 176 ASN A C 1
ATOM 1374 O O . ASN A 1 176 ? -0.302 12.114 -1.009 1.00 92.12 176 ASN A O 1
ATOM 1378 N N . ARG A 1 177 ? 0.995 10.538 -0.056 1.00 90.88 177 ARG A N 1
ATOM 1379 C CA . ARG A 1 177 ? -0.094 9.801 0.595 1.00 90.88 177 ARG A CA 1
ATOM 1380 C C . ARG A 1 177 ? 0.316 9.325 1.988 1.00 90.88 177 ARG A C 1
ATOM 1382 O O . ARG A 1 177 ? 0.710 8.173 2.173 1.00 90.88 177 ARG A O 1
ATOM 1389 N N . THR A 1 178 ? 0.164 10.216 2.959 1.00 93.31 178 THR A N 1
ATOM 1390 C CA . THR A 1 178 ? 0.334 9.923 4.386 1.00 93.31 178 THR A CA 1
ATOM 1391 C C . THR A 1 178 ? -0.966 10.168 5.155 1.00 93.31 178 THR A C 1
ATOM 1393 O O . THR A 1 178 ? -1.810 10.966 4.741 1.00 93.31 178 THR A O 1
ATOM 1396 N N . PHE A 1 179 ? -1.154 9.457 6.264 1.00 93.38 179 PHE A N 1
ATOM 1397 C CA . PHE A 1 179 ? -2.342 9.504 7.108 1.00 93.38 179 PHE A CA 1
ATOM 1398 C C . PHE A 1 179 ? -1.959 9.616 8.582 1.00 93.38 179 PHE A C 1
ATOM 1400 O O . PHE A 1 179 ? -1.021 8.979 9.055 1.00 93.38 179 PHE A O 1
ATOM 1407 N N . SER A 1 180 ? -2.741 10.387 9.339 1.00 93.38 180 SER A N 1
ATOM 1408 C CA . SER A 1 180 ? -2.569 10.442 10.790 1.00 93.38 180 SER A CA 1
ATOM 1409 C C . SER A 1 180 ? -3.161 9.202 11.460 1.00 93.38 180 SER A C 1
ATOM 1411 O O . SER A 1 180 ? -4.354 8.922 11.324 1.00 93.38 180 SER A O 1
ATOM 1413 N N . CYS A 1 181 ? -2.327 8.512 12.237 1.00 94.56 181 CYS A N 1
ATOM 1414 C CA . CYS A 1 181 ? -2.698 7.386 13.096 1.00 94.56 181 CYS A CA 1
ATOM 1415 C C . CYS A 1 181 ? -2.990 7.827 14.551 1.00 94.56 181 CYS A C 1
ATOM 1417 O O . CYS A 1 181 ? -3.243 6.992 15.418 1.00 94.56 181 CYS A O 1
ATOM 1419 N N . SER A 1 182 ? -2.981 9.139 14.844 1.00 95.75 182 SER A N 1
ATOM 1420 C CA . SER A 1 182 ? -3.103 9.668 16.217 1.00 95.75 182 SER A CA 1
ATOM 1421 C C . SER A 1 182 ? -4.366 9.183 16.927 1.00 95.75 182 SER A C 1
ATOM 1423 O O . SER A 1 182 ? -4.315 8.702 18.052 1.00 95.75 182 SER A O 1
ATOM 1425 N N . ARG A 1 183 ? -5.498 9.194 16.217 1.00 95.62 183 ARG A N 1
ATOM 1426 C CA . ARG A 1 183 ? -6.783 8.745 16.757 1.00 95.62 183 ARG A CA 1
ATOM 1427 C C . ARG A 1 183 ? -6.769 7.265 17.158 1.00 95.62 183 ARG A C 1
ATOM 1429 O O . ARG A 1 183 ? -7.387 6.910 18.153 1.00 95.62 183 ARG A O 1
ATOM 1436 N N . ALA A 1 184 ? -6.108 6.405 16.380 1.00 97.00 184 ALA A N 1
ATOM 1437 C CA . ALA A 1 184 ? -6.004 4.981 16.700 1.00 97.00 184 ALA A CA 1
ATOM 1438 C C . ALA A 1 184 ? -5.101 4.760 17.919 1.00 97.00 184 ALA A C 1
ATOM 1440 O O . ALA A 1 184 ? -5.440 3.973 18.797 1.00 97.00 184 ALA A O 1
ATOM 1441 N N . LYS A 1 185 ? -4.004 5.517 18.014 1.00 96.81 185 LYS A N 1
ATOM 1442 C CA . LYS A 1 185 ? -3.124 5.506 19.184 1.00 96.81 185 LYS A CA 1
ATOM 1443 C C . LYS A 1 185 ? -3.861 5.917 20.460 1.00 96.81 185 LYS A C 1
ATOM 1445 O O . LYS A 1 185 ? -3.842 5.187 21.441 1.00 96.81 185 LYS A O 1
ATOM 1450 N N . GLU A 1 186 ? -4.554 7.051 20.426 1.00 96.88 186 GLU A N 1
ATOM 1451 C CA . GLU A 1 186 ? -5.237 7.622 21.593 1.00 96.88 186 GLU A CA 1
ATOM 1452 C C . GLU A 1 186 ? -6.463 6.813 22.033 1.00 96.88 186 GLU A C 1
ATOM 1454 O O . GLU A 1 186 ? -6.705 6.670 23.226 1.00 96.88 186 GLU A O 1
ATOM 1459 N N . GLN A 1 187 ? -7.259 6.307 21.085 1.00 97.12 187 GLN A N 1
ATOM 1460 C CA . GLN A 1 187 ? -8.568 5.714 21.394 1.00 97.12 187 GLN A CA 1
ATOM 1461 C C . GLN A 1 187 ? -8.563 4.187 21.394 1.00 97.12 187 GLN A C 1
ATOM 1463 O O . GLN A 1 187 ? -9.375 3.595 22.095 1.00 97.12 187 GLN A O 1
ATOM 1468 N N . LEU A 1 188 ? -7.687 3.551 20.610 1.00 97.00 188 LEU A N 1
ATOM 1469 C CA . LEU A 1 188 ? -7.586 2.088 20.537 1.00 97.00 188 LEU A CA 1
ATOM 1470 C C . LEU A 1 188 ? -6.348 1.546 21.265 1.00 97.00 188 LEU A C 1
ATOM 1472 O O . LEU A 1 188 ? -6.174 0.333 21.348 1.00 97.00 188 LEU A O 1
ATOM 1476 N N . GLY A 1 189 ? -5.455 2.420 21.746 1.00 96.00 189 GLY A N 1
ATOM 1477 C CA . GLY A 1 189 ? -4.161 2.004 22.295 1.00 96.00 189 GLY A CA 1
ATOM 1478 C C . GLY A 1 189 ? -3.260 1.334 21.254 1.00 96.00 189 GLY A C 1
ATOM 1479 O O . GLY A 1 189 ? -2.413 0.516 21.606 1.00 96.00 189 GLY A O 1
ATOM 1480 N N . TYR A 1 190 ? -3.473 1.622 19.966 1.00 97.88 190 TYR A N 1
ATOM 1481 C CA . TYR A 1 190 ? -2.701 1.012 18.890 1.00 97.88 190 TYR A CA 1
ATOM 1482 C C . TYR A 1 190 ? -1.295 1.614 18.809 1.00 97.88 190 TYR A C 1
ATOM 1484 O O . TYR A 1 190 ? -1.132 2.819 18.598 1.00 97.88 190 TYR A O 1
ATOM 1492 N N . GLU A 1 191 ? -0.288 0.746 18.867 1.00 96.75 191 GLU A N 1
ATOM 1493 C CA . GLU A 1 191 ? 1.094 1.046 18.502 1.00 96.75 191 GLU A CA 1
ATOM 1494 C C . GLU A 1 191 ? 1.643 -0.081 17.606 1.00 96.75 191 GLU A C 1
ATOM 1496 O O . GLU A 1 191 ? 1.356 -1.253 17.865 1.00 96.75 191 GLU A O 1
ATOM 1501 N N . PRO A 1 192 ? 2.393 0.235 16.532 1.00 96.38 192 PRO A N 1
ATOM 1502 C CA . PRO A 1 192 ? 2.974 -0.781 15.657 1.00 96.38 192 PRO A CA 1
ATOM 1503 C C . PRO A 1 192 ? 3.910 -1.716 16.436 1.00 96.38 192 PRO A C 1
ATOM 1505 O O . PRO A 1 192 ? 4.818 -1.255 17.121 1.00 96.38 192 PRO A O 1
ATOM 1508 N N . LEU A 1 193 ? 3.720 -3.031 16.299 1.00 97.19 193 LEU A N 1
ATOM 1509 C CA . LEU A 1 193 ? 4.560 -4.042 16.954 1.00 97.19 193 LEU A CA 1
ATOM 1510 C C . LEU A 1 193 ? 5.864 -4.292 16.192 1.00 97.19 193 LEU A C 1
ATOM 1512 O O . LEU A 1 193 ? 6.884 -4.646 16.779 1.00 97.19 193 LEU A O 1
ATOM 1516 N N . VAL A 1 194 ? 5.816 -4.147 14.868 1.00 97.81 194 VAL A N 1
ATOM 1517 C CA . VAL A 1 194 ? 6.941 -4.406 13.965 1.00 97.81 194 VAL A CA 1
ATOM 1518 C C . VAL A 1 194 ? 7.373 -3.104 13.300 1.00 97.81 194 VAL A C 1
ATOM 1520 O O . VAL A 1 194 ? 6.561 -2.433 12.659 1.00 97.81 194 VAL A O 1
ATOM 1523 N N . SER A 1 195 ? 8.657 -2.762 13.422 1.00 97.81 195 SER A N 1
ATOM 1524 C CA . SER A 1 195 ? 9.231 -1.600 12.737 1.00 97.81 195 SER A CA 1
ATOM 1525 C C . SER A 1 195 ? 9.188 -1.778 11.218 1.00 97.81 195 SER A C 1
ATOM 1527 O O . SER A 1 195 ? 9.180 -2.902 10.705 1.00 97.81 195 SER A O 1
ATOM 1529 N N . LEU A 1 196 ? 9.206 -0.679 10.467 1.00 97.19 196 LEU A N 1
ATOM 1530 C CA . LEU A 1 196 ? 9.227 -0.719 9.006 1.00 97.19 196 LEU A CA 1
ATOM 1531 C C . LEU A 1 196 ? 10.448 -1.501 8.502 1.00 97.19 196 LEU A C 1
ATOM 1533 O O . LEU A 1 196 ? 10.331 -2.320 7.590 1.00 97.19 196 LEU A O 1
ATOM 1537 N N . LYS A 1 197 ? 11.606 -1.300 9.141 1.00 96.75 197 LYS A N 1
ATOM 1538 C CA . LYS A 1 197 ? 12.861 -1.995 8.827 1.00 96.75 197 LYS A CA 1
ATOM 1539 C C . LYS A 1 197 ? 12.741 -3.510 9.006 1.00 96.75 197 LYS A C 1
ATOM 1541 O O . LYS A 1 197 ? 13.113 -4.260 8.102 1.00 96.75 197 LYS A O 1
ATOM 1546 N N . ASP A 1 198 ? 12.212 -3.962 10.141 1.00 97.81 198 ASP A N 1
ATOM 1547 C CA . ASP A 1 198 ? 12.048 -5.393 10.414 1.00 97.81 198 ASP A CA 1
ATOM 1548 C C . ASP A 1 198 ? 10.983 -6.013 9.510 1.00 97.81 198 ASP A C 1
ATOM 1550 O O . ASP A 1 198 ? 11.170 -7.117 8.997 1.00 97.81 198 ASP A O 1
ATOM 1554 N N . GLY A 1 199 ? 9.896 -5.283 9.250 1.00 97.44 199 GLY A N 1
ATOM 1555 C CA . GLY A 1 199 ? 8.862 -5.697 8.310 1.00 97.44 199 GLY A CA 1
ATOM 1556 C C . GLY A 1 199 ? 9.429 -5.906 6.907 1.00 97.44 199 GLY A C 1
ATOM 1557 O O . GLY A 1 199 ? 9.140 -6.922 6.274 1.00 97.44 199 GLY A O 1
ATOM 1558 N N . VAL A 1 200 ? 10.270 -4.985 6.418 1.00 97.38 200 VAL A N 1
ATOM 1559 C CA . VAL A 1 200 ? 10.939 -5.104 5.110 1.00 97.38 200 VAL A CA 1
ATOM 1560 C C . VAL A 1 200 ? 11.837 -6.336 5.081 1.00 97.38 200 VAL A C 1
ATOM 1562 O O . VAL A 1 200 ? 11.731 -7.136 4.152 1.00 97.38 200 VAL A O 1
ATOM 1565 N N . LYS A 1 201 ? 12.657 -6.542 6.119 1.00 97.62 201 LYS A N 1
ATOM 1566 C CA . LYS A 1 201 ? 13.529 -7.717 6.235 1.00 97.62 201 LYS A CA 1
ATOM 1567 C C . LYS A 1 201 ? 12.734 -9.027 6.164 1.00 97.62 201 LYS A C 1
ATOM 1569 O O . LYS A 1 201 ? 13.012 -9.855 5.301 1.00 97.62 201 LYS A O 1
ATOM 1574 N N . ARG A 1 202 ? 11.698 -9.181 6.999 1.00 98.00 202 ARG A N 1
ATOM 1575 C CA . ARG A 1 202 ? 10.828 -10.375 7.008 1.00 98.00 202 ARG A CA 1
ATOM 1576 C C . ARG A 1 202 ? 10.122 -10.586 5.671 1.00 98.00 202 ARG A C 1
ATOM 1578 O O . ARG A 1 202 ? 9.973 -11.716 5.210 1.00 98.00 202 ARG A O 1
ATOM 1585 N N . THR A 1 203 ? 9.697 -9.494 5.034 1.00 97.06 203 THR A N 1
ATOM 1586 C CA . THR A 1 203 ? 9.088 -9.540 3.701 1.00 97.06 203 THR A CA 1
ATOM 1587 C C . THR A 1 203 ? 10.077 -10.132 2.705 1.00 97.06 203 THR A C 1
ATOM 1589 O O . THR A 1 203 ? 9.770 -11.145 2.089 1.00 97.06 203 THR A O 1
ATOM 1592 N N . VAL A 1 204 ? 11.278 -9.565 2.591 1.00 96.44 204 VAL A N 1
ATOM 1593 C CA . VAL A 1 204 ? 12.328 -10.043 1.679 1.00 96.44 204 VAL A CA 1
ATOM 1594 C C . VAL A 1 204 ? 12.660 -11.519 1.921 1.00 96.44 204 VAL A C 1
ATOM 1596 O O . VAL A 1 204 ? 12.696 -12.297 0.968 1.00 96.44 204 VAL A O 1
ATOM 1599 N N . GLU A 1 205 ? 12.831 -11.924 3.182 1.00 96.25 205 GLU A N 1
ATOM 1600 C CA . GLU A 1 205 ? 13.111 -13.316 3.565 1.00 96.25 205 GLU A CA 1
ATOM 1601 C C . GLU A 1 205 ? 12.006 -14.281 3.099 1.00 96.25 205 GLU A C 1
ATOM 1603 O O . GLU A 1 205 ? 12.300 -15.359 2.580 1.00 96.25 205 GLU A O 1
ATOM 1608 N N . SER A 1 206 ? 10.734 -13.875 3.194 1.00 96.75 206 SER A N 1
ATOM 1609 C CA . SER A 1 206 ? 9.593 -14.692 2.750 1.00 96.75 206 SER A CA 1
ATOM 1610 C C . SER A 1 206 ? 9.516 -14.899 1.228 1.00 96.75 206 SER A C 1
ATOM 1612 O O . SER A 1 206 ? 8.888 -15.852 0.761 1.00 96.75 206 SER A O 1
ATOM 1614 N N . TYR A 1 207 ? 10.188 -14.051 0.440 1.00 95.31 207 TYR A N 1
ATOM 1615 C CA . TYR A 1 207 ? 10.233 -14.125 -1.026 1.00 95.31 207 TYR A CA 1
ATOM 1616 C C . TYR A 1 207 ? 11.592 -14.587 -1.561 1.00 95.31 207 TYR A C 1
ATOM 1618 O O . TYR A 1 207 ? 11.974 -14.218 -2.671 1.00 95.31 207 TYR A O 1
ATOM 1626 N N . SER A 1 208 ? 12.310 -15.441 -0.827 1.00 91.75 208 SER A N 1
ATOM 1627 C CA . SER A 1 208 ? 13.582 -16.032 -1.281 1.00 91.75 208 SER A CA 1
ATOM 1628 C C . SER A 1 208 ? 13.503 -16.643 -2.692 1.00 91.75 208 SER A C 1
ATOM 1630 O O . SER A 1 208 ? 14.403 -16.461 -3.507 1.00 91.75 208 SER A O 1
ATOM 1632 N N . HIS A 1 209 ? 12.374 -17.264 -3.043 1.00 91.81 209 HIS A N 1
ATOM 1633 C CA . HIS A 1 209 ? 12.098 -17.817 -4.377 1.00 91.81 209 HIS A CA 1
ATOM 1634 C C . HIS A 1 209 ? 12.013 -16.771 -5.512 1.00 91.81 209 HIS A C 1
ATOM 1636 O O . HIS A 1 209 ? 12.064 -17.126 -6.692 1.00 91.81 209 HIS A O 1
ATOM 1642 N N . LEU A 1 210 ? 11.859 -15.483 -5.188 1.00 92.62 210 LEU A N 1
ATOM 1643 C CA . LEU A 1 210 ? 11.822 -14.376 -6.148 1.00 92.62 210 LEU A CA 1
ATOM 1644 C C . LEU A 1 210 ? 13.151 -13.628 -6.276 1.00 92.62 210 LEU A C 1
ATOM 1646 O O . LEU A 1 210 ? 13.241 -12.743 -7.138 1.00 92.62 210 LEU A O 1
ATOM 1650 N N . GLN A 1 211 ? 14.163 -13.982 -5.479 1.00 91.44 211 GLN A N 1
ATOM 1651 C CA . GLN A 1 211 ? 15.482 -13.356 -5.534 1.00 91.44 211 GLN A CA 1
ATOM 1652 C C . GLN A 1 211 ? 16.057 -13.369 -6.954 1.00 91.44 211 GLN A C 1
ATOM 1654 O O . GLN A 1 211 ? 15.756 -14.246 -7.776 1.00 91.44 211 GLN A O 1
ATOM 1659 N N . ALA A 1 212 ? 16.853 -12.349 -7.258 1.00 88.06 212 ALA A N 1
ATOM 1660 C CA . ALA A 1 212 ? 17.575 -12.262 -8.509 1.00 88.06 212 ALA A CA 1
ATOM 1661 C C . ALA A 1 212 ? 18.510 -13.472 -8.620 1.00 88.06 212 ALA A C 1
ATOM 1663 O O . ALA A 1 212 ? 19.441 -13.653 -7.840 1.00 88.06 212 ALA A O 1
ATOM 1664 N N . GLN A 1 213 ? 18.251 -14.329 -9.603 1.00 78.06 213 GLN A N 1
ATOM 1665 C CA . GLN A 1 213 ? 19.241 -15.313 -10.016 1.00 78.06 213 GLN A CA 1
ATOM 1666 C C . GLN A 1 213 ? 20.363 -14.542 -10.722 1.00 78.06 213 GLN A C 1
ATOM 1668 O O . GLN A 1 213 ? 20.065 -13.608 -11.465 1.00 78.06 213 GLN A O 1
ATOM 1673 N N . ASN A 1 214 ? 21.626 -14.954 -10.565 1.00 55.78 214 ASN A N 1
ATOM 1674 C CA . ASN A 1 214 ? 22.811 -14.400 -11.256 1.00 55.78 214 ASN A CA 1
ATOM 1675 C C . ASN A 1 214 ? 22.766 -14.510 -12.803 1.00 55.78 214 ASN A C 1
ATOM 1677 O O . ASN A 1 214 ? 23.787 -14.455 -13.488 1.00 55.78 214 ASN A O 1
ATOM 1681 N N . HIS A 1 215 ? 21.586 -14.676 -13.392 1.00 47.59 215 HIS A N 1
ATOM 1682 C CA . HIS A 1 215 ? 21.363 -14.525 -14.810 1.00 47.59 215 HIS A CA 1
ATOM 1683 C C . HIS A 1 215 ? 21.503 -13.044 -15.163 1.00 47.59 215 HIS A C 1
ATOM 1685 O O . HIS A 1 215 ? 20.556 -12.269 -15.042 1.00 47.59 215 HIS A O 1
ATOM 1691 N N . ARG A 1 216 ? 22.684 -12.659 -15.665 1.00 46.91 216 ARG A N 1
ATOM 1692 C CA . ARG A 1 216 ? 22.792 -11.554 -16.626 1.00 46.91 216 ARG A CA 1
ATOM 1693 C C . ARG A 1 216 ? 21.724 -11.812 -17.682 1.00 46.91 216 ARG A C 1
ATOM 1695 O O . ARG A 1 216 ? 21.902 -12.682 -18.533 1.00 46.91 216 ARG A O 1
ATOM 1702 N N . SER A 1 217 ? 20.579 -11.141 -17.579 1.00 47.59 217 SER A N 1
ATOM 1703 C CA . SER A 1 217 ? 19.502 -11.324 -18.537 1.00 47.59 217 SER A CA 1
ATOM 1704 C C . SER A 1 217 ? 19.995 -10.745 -19.853 1.00 47.59 217 SER A C 1
ATOM 1706 O O . SER A 1 217 ? 19.971 -9.532 -20.062 1.00 47.59 217 SER A O 1
ATOM 1708 N N . ILE A 1 218 ? 20.494 -11.611 -20.728 1.00 47.75 218 ILE A N 1
ATOM 1709 C CA . ILE A 1 218 ? 20.715 -11.270 -22.124 1.00 47.75 218 ILE A CA 1
ATOM 1710 C C . ILE A 1 218 ? 19.334 -10.858 -22.636 1.00 47.75 218 ILE A C 1
ATOM 1712 O O . ILE A 1 218 ? 18.395 -11.657 -22.643 1.00 47.75 218 ILE A O 1
ATOM 1716 N N . SER A 1 219 ? 19.176 -9.570 -22.933 1.00 53.12 219 SER A N 1
ATOM 1717 C CA . SER A 1 219 ? 17.918 -9.011 -23.407 1.00 53.12 219 SER A CA 1
ATOM 1718 C C . SER A 1 219 ? 17.379 -9.854 -24.565 1.00 53.12 219 SER A C 1
ATOM 1720 O O . SER A 1 219 ? 18.105 -10.184 -25.497 1.00 53.12 219 SER A O 1
ATOM 1722 N N . LYS A 1 220 ? 16.081 -10.174 -24.572 1.00 48.78 220 LYS A N 1
ATOM 1723 C CA . LYS A 1 220 ? 15.463 -10.832 -25.740 1.00 48.78 220 LYS A CA 1
ATOM 1724 C C . LYS A 1 220 ? 15.698 -10.033 -27.027 1.00 48.78 220 LYS A C 1
ATOM 1726 O O . LYS A 1 220 ? 15.772 -10.628 -28.094 1.00 48.78 220 LYS A O 1
ATOM 1731 N N . ALA A 1 221 ? 15.868 -8.713 -26.915 1.00 45.16 221 ALA A N 1
ATOM 1732 C CA . ALA A 1 221 ? 16.241 -7.851 -28.025 1.00 45.16 221 ALA A CA 1
ATOM 1733 C C . ALA A 1 221 ? 17.700 -8.052 -28.466 1.00 45.16 221 ALA A C 1
ATOM 1735 O O . ALA A 1 221 ? 17.944 -8.012 -29.660 1.00 45.16 221 ALA A O 1
ATOM 1736 N N . SER A 1 222 ? 18.657 -8.331 -27.572 1.00 48.81 222 SER A N 1
ATOM 1737 C CA . SER A 1 222 ? 20.031 -8.675 -27.985 1.00 48.81 222 SER A CA 1
ATOM 1738 C C . SER A 1 222 ? 20.138 -10.090 -28.563 1.00 48.81 222 SER A C 1
ATOM 1740 O O . SER A 1 222 ? 20.991 -10.332 -29.413 1.00 48.81 222 SER A O 1
ATOM 1742 N N . ILE A 1 223 ? 19.232 -10.998 -28.179 1.00 55.97 223 ILE A N 1
ATOM 1743 C CA . ILE A 1 223 ? 19.069 -12.311 -28.828 1.00 55.97 223 ILE A CA 1
ATOM 1744 C C . ILE A 1 223 ? 18.476 -12.153 -30.240 1.00 55.97 223 ILE A C 1
ATOM 1746 O O . ILE A 1 223 ? 18.956 -12.790 -31.171 1.00 55.97 223 ILE A O 1
ATOM 1750 N N . PHE A 1 224 ? 17.460 -11.297 -30.421 1.00 51.03 224 PHE A N 1
ATOM 1751 C CA . PHE A 1 224 ? 16.775 -11.120 -31.713 1.00 51.03 224 PHE A CA 1
ATOM 1752 C C . PHE A 1 224 ? 17.480 -10.173 -32.698 1.00 51.03 224 PHE A C 1
ATOM 1754 O O . PHE A 1 224 ? 17.415 -10.399 -33.900 1.00 51.03 224 PHE A O 1
ATOM 1761 N N . LEU A 1 225 ? 18.115 -9.100 -32.219 1.00 52.59 225 LEU A N 1
ATOM 1762 C CA . LEU A 1 225 ? 18.735 -8.055 -33.053 1.00 52.59 225 LEU A CA 1
ATOM 1763 C C . LEU A 1 225 ? 20.247 -8.259 -33.235 1.00 52.59 225 LEU A C 1
ATOM 1765 O O . LEU A 1 225 ? 20.892 -7.486 -33.945 1.00 52.59 225 LEU A O 1
ATOM 1769 N N . GLY A 1 226 ? 20.820 -9.279 -32.589 1.00 49.03 226 GLY A N 1
ATOM 1770 C CA . GLY A 1 226 ? 22.263 -9.475 -32.506 1.00 49.03 226 GLY A CA 1
ATOM 1771 C C . GLY A 1 226 ? 22.958 -8.400 -31.663 1.00 49.03 226 GLY A C 1
ATOM 1772 O O . GLY A 1 226 ? 22.382 -7.380 -31.283 1.00 49.03 226 GLY A O 1
ATOM 1773 N N . ASN A 1 227 ? 24.239 -8.615 -31.366 1.00 52.41 227 ASN A N 1
ATOM 1774 C CA . ASN A 1 227 ? 25.047 -7.754 -30.492 1.00 52.41 227 ASN A CA 1
ATOM 1775 C C . ASN A 1 227 ? 25.517 -6.446 -31.180 1.00 52.41 227 ASN A C 1
ATOM 1777 O O . ASN A 1 227 ? 26.616 -5.954 -30.926 1.00 52.41 227 ASN A O 1
ATOM 1781 N N . GLY A 1 228 ? 24.719 -5.922 -32.114 1.00 57.59 228 GLY A N 1
ATOM 1782 C CA . GLY A 1 228 ? 25.032 -4.740 -32.914 1.00 57.59 228 GLY A CA 1
ATOM 1783 C C . GLY A 1 228 ? 24.580 -3.432 -32.262 1.00 57.59 228 GLY A C 1
ATOM 1784 O O . GLY A 1 228 ? 23.783 -3.413 -31.323 1.00 57.59 228 GLY A O 1
ATOM 1785 N N . ASN A 1 229 ? 25.041 -2.307 -32.813 1.00 55.00 229 ASN A N 1
ATOM 1786 C CA . ASN A 1 229 ? 24.702 -0.960 -32.331 1.00 55.00 229 ASN A CA 1
ATOM 1787 C C . ASN A 1 229 ? 23.184 -0.685 -32.290 1.00 55.00 229 ASN A C 1
ATOM 1789 O O . ASN A 1 229 ? 22.725 0.109 -31.469 1.00 55.00 229 ASN A O 1
ATOM 1793 N N . LEU A 1 230 ? 22.388 -1.382 -33.112 1.00 51.34 230 LEU A N 1
ATOM 1794 C CA . LEU A 1 230 ? 20.927 -1.272 -33.111 1.00 51.34 230 LEU A CA 1
ATOM 1795 C C . LEU A 1 230 ? 20.299 -1.781 -31.802 1.00 51.34 230 LEU A C 1
ATOM 1797 O O . LEU A 1 230 ? 19.400 -1.138 -31.267 1.00 51.34 230 LEU A O 1
ATOM 1801 N N . ALA A 1 231 ? 20.790 -2.898 -31.255 1.00 53.34 231 ALA A N 1
ATOM 1802 C CA . ALA A 1 231 ? 20.279 -3.458 -30.005 1.00 53.34 231 ALA A CA 1
ATOM 1803 C C . ALA A 1 231 ? 20.571 -2.526 -28.819 1.00 53.34 231 ALA A C 1
ATOM 1805 O O . ALA A 1 231 ? 19.681 -2.271 -28.011 1.00 53.34 231 ALA A O 1
ATOM 1806 N N . LYS A 1 232 ? 21.780 -1.949 -28.771 1.00 52.97 232 LYS A N 1
ATOM 1807 C CA . LYS A 1 232 ? 22.190 -0.963 -27.752 1.00 52.97 232 LYS A CA 1
ATOM 1808 C C . LYS A 1 232 ? 21.348 0.315 -27.800 1.00 52.97 232 LYS A C 1
ATOM 1810 O O . LYS A 1 232 ? 20.947 0.836 -26.761 1.00 52.97 232 LYS A O 1
ATOM 1815 N N . THR A 1 233 ? 21.018 0.768 -29.012 1.00 54.09 233 THR A N 1
ATOM 1816 C CA . THR A 1 233 ? 20.145 1.931 -29.242 1.00 54.09 233 THR A CA 1
ATOM 1817 C C . THR A 1 233 ? 18.703 1.655 -28.796 1.00 54.09 233 THR A C 1
ATOM 1819 O O . THR A 1 233 ? 18.082 2.480 -28.137 1.00 54.09 233 THR A O 1
ATOM 1822 N N . VAL A 1 234 ? 18.156 0.473 -29.097 1.00 51.44 234 VAL A N 1
ATOM 1823 C CA . VAL A 1 234 ? 16.786 0.096 -28.692 1.00 51.44 234 VAL A CA 1
ATOM 1824 C C . VAL A 1 234 ? 16.679 -0.152 -27.180 1.00 51.44 234 VAL A C 1
ATOM 1826 O O . VAL A 1 234 ? 15.637 0.112 -26.582 1.00 51.44 234 VAL A O 1
ATOM 1829 N N . LEU A 1 235 ? 17.754 -0.622 -26.540 1.00 54.34 235 LEU A N 1
ATOM 1830 C CA . LEU A 1 235 ? 17.798 -0.932 -25.106 1.00 54.34 235 LEU A CA 1
ATOM 1831 C C . LEU A 1 235 ? 18.059 0.278 -24.195 1.00 54.34 235 LEU A C 1
ATOM 1833 O O . LEU A 1 235 ? 18.091 0.109 -22.972 1.00 54.34 235 LEU A O 1
ATOM 1837 N N . TRP A 1 236 ? 18.167 1.490 -24.757 1.00 55.47 236 TRP A N 1
ATOM 1838 C CA . TRP A 1 236 ? 18.459 2.719 -24.006 1.00 55.47 236 TRP A CA 1
ATOM 1839 C C . TRP A 1 236 ? 19.782 2.641 -23.215 1.00 55.47 236 TRP A C 1
ATOM 1841 O O . TRP A 1 236 ? 19.901 3.240 -22.147 1.00 55.47 236 TRP A O 1
ATOM 1851 N N . GLU A 1 237 ? 20.775 1.891 -23.705 1.00 55.72 237 GLU A N 1
ATOM 1852 C CA . GLU A 1 237 ? 22.109 1.846 -23.081 1.00 55.72 237 GLU A CA 1
ATOM 1853 C C . GLU A 1 237 ? 22.938 3.096 -23.418 1.00 55.72 237 GLU A C 1
ATOM 1855 O O . GLU A 1 237 ? 23.717 3.553 -22.586 1.00 55.72 237 GLU A O 1
ATOM 1860 N N . ASP A 1 238 ? 22.720 3.698 -24.594 1.00 58.97 238 ASP A N 1
ATOM 1861 C CA . ASP A 1 238 ? 23.309 4.983 -24.984 1.00 58.97 238 ASP A CA 1
ATOM 1862 C C . ASP A 1 238 ? 22.206 6.024 -25.225 1.00 58.97 238 ASP A C 1
ATOM 1864 O O . ASP A 1 238 ? 21.525 6.045 -26.259 1.00 58.97 238 ASP A O 1
ATOM 1868 N N . ALA A 1 239 ? 22.014 6.898 -24.236 1.00 50.94 239 ALA A N 1
ATOM 1869 C CA . ALA A 1 239 ? 20.985 7.929 -24.263 1.00 50.94 239 ALA A CA 1
ATOM 1870 C C . ALA A 1 239 ? 21.175 8.926 -25.420 1.00 50.94 239 ALA A C 1
ATOM 1872 O O . ALA A 1 239 ? 20.183 9.392 -25.976 1.00 50.94 239 ALA A O 1
ATOM 1873 N N . LYS A 1 240 ? 22.418 9.227 -25.831 1.00 52.62 240 LYS A N 1
ATOM 1874 C CA . LYS A 1 240 ? 22.671 10.154 -26.947 1.00 52.62 240 LYS A CA 1
ATOM 1875 C C . LYS A 1 240 ? 22.246 9.524 -28.266 1.00 52.62 240 LYS A C 1
ATOM 1877 O O . LYS A 1 240 ? 21.483 10.135 -29.008 1.00 52.62 240 LYS A O 1
ATOM 1882 N N . GLN A 1 241 ? 22.660 8.283 -28.515 1.00 48.97 241 GLN A N 1
ATOM 1883 C CA . GLN A 1 241 ? 22.326 7.570 -29.749 1.00 48.97 241 GLN A CA 1
ATOM 1884 C C . GLN A 1 241 ? 20.816 7.315 -29.878 1.00 48.97 241 GLN A C 1
ATOM 1886 O O . GLN A 1 241 ? 20.236 7.480 -30.951 1.00 48.97 241 GLN A O 1
ATOM 1891 N N . THR A 1 242 ? 20.158 6.991 -28.764 1.00 54.75 242 THR A N 1
ATOM 1892 C CA . THR A 1 242 ? 18.706 6.768 -28.712 1.00 54.75 242 THR A CA 1
ATOM 1893 C C . THR A 1 242 ? 17.923 8.047 -29.008 1.00 54.75 242 THR A C 1
ATOM 1895 O O . THR A 1 242 ? 16.973 8.022 -29.789 1.00 54.75 242 THR A O 1
ATOM 1898 N N . VAL A 1 243 ? 18.339 9.181 -28.434 1.00 57.81 243 VAL A N 1
ATOM 1899 C CA . VAL A 1 243 ? 17.717 10.486 -28.703 1.00 57.81 243 VAL A CA 1
ATOM 1900 C C . VAL A 1 243 ? 17.918 10.894 -30.161 1.00 57.81 243 VAL A C 1
ATOM 1902 O O . VAL A 1 243 ? 16.965 11.341 -30.790 1.00 57.81 243 VAL A O 1
ATOM 1905 N N . THR A 1 244 ? 19.099 10.671 -30.745 1.00 63.06 244 THR A N 1
ATOM 1906 C CA . THR A 1 244 ? 19.341 10.938 -32.173 1.00 63.06 244 THR A CA 1
ATOM 1907 C C . THR A 1 244 ? 18.444 10.094 -33.078 1.00 63.06 244 THR A C 1
ATOM 1909 O O . THR A 1 244 ? 17.872 10.620 -34.029 1.00 63.06 244 THR A O 1
ATOM 1912 N N . VAL A 1 245 ? 18.261 8.805 -32.775 1.00 62.12 245 VAL A N 1
ATOM 1913 C CA . VAL A 1 245 ? 17.374 7.930 -33.559 1.00 62.12 245 VAL A CA 1
ATOM 1914 C C . VAL A 1 245 ? 15.903 8.302 -33.383 1.00 62.12 245 VAL A C 1
ATOM 1916 O O . VAL A 1 245 ? 15.162 8.291 -34.360 1.00 62.12 245 VAL A O 1
ATOM 1919 N N . LEU A 1 246 ? 15.471 8.693 -32.182 1.00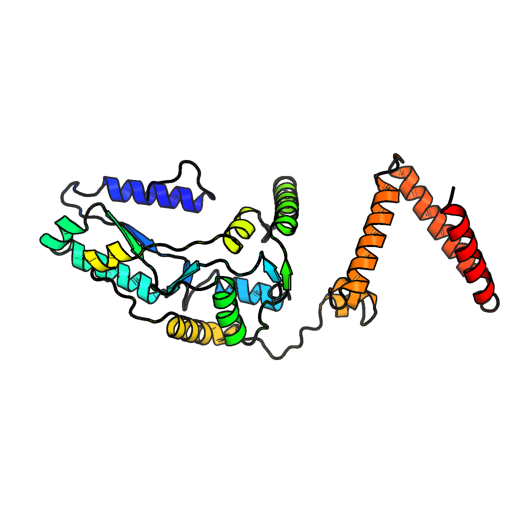 63.19 246 LEU A N 1
ATOM 1920 C CA . LEU A 1 246 ? 14.112 9.191 -31.955 1.00 63.19 246 LEU A CA 1
ATOM 1921 C C . LEU A 1 246 ? 13.860 10.526 -32.662 1.00 63.19 246 LEU A C 1
ATOM 1923 O O . LEU A 1 246 ? 12.781 10.709 -33.214 1.00 63.19 246 LEU A O 1
ATOM 1927 N N . LEU A 1 247 ? 14.846 11.427 -32.697 1.00 64.44 247 LEU A N 1
ATOM 1928 C CA . LEU A 1 247 ? 14.770 12.674 -33.462 1.00 64.44 247 LEU A CA 1
ATOM 1929 C C . LEU A 1 247 ? 14.714 12.397 -34.966 1.00 64.44 247 LEU A C 1
ATOM 1931 O O . LEU A 1 247 ? 13.878 12.974 -35.647 1.00 64.44 247 LEU A O 1
ATOM 1935 N N . LEU A 1 248 ? 15.522 11.466 -35.480 1.00 67.19 248 LEU A N 1
ATOM 1936 C CA . LEU A 1 248 ? 15.458 11.041 -36.881 1.00 67.19 248 LEU A CA 1
ATOM 1937 C C . LEU A 1 248 ? 14.115 10.391 -37.221 1.00 67.19 248 LEU A C 1
ATOM 1939 O O . LEU A 1 248 ? 13.525 10.721 -38.242 1.00 67.19 248 LEU A O 1
ATOM 1943 N N . LEU A 1 249 ? 13.590 9.517 -36.362 1.00 66.50 249 LEU A N 1
ATOM 1944 C CA . LEU A 1 249 ? 12.265 8.920 -36.537 1.00 66.50 249 LEU A CA 1
ATOM 1945 C C . LEU A 1 249 ? 11.152 9.967 -36.450 1.00 66.50 249 LEU A C 1
ATOM 1947 O O . LEU A 1 249 ? 10.193 9.875 -37.206 1.00 66.50 249 LEU A O 1
ATOM 1951 N N . ALA A 1 250 ? 11.285 10.974 -35.584 1.00 62.28 250 ALA A N 1
ATOM 1952 C CA . ALA A 1 250 ? 10.355 12.094 -35.497 1.00 62.28 250 ALA A CA 1
ATOM 1953 C C . ALA A 1 250 ? 10.419 12.986 -36.745 1.00 62.28 250 ALA A C 1
ATOM 1955 O O . ALA A 1 250 ? 9.373 13.397 -37.233 1.00 62.28 250 ALA A O 1
ATOM 1956 N N . VAL A 1 251 ? 11.610 13.228 -37.303 1.00 67.62 251 VAL A N 1
ATOM 1957 C CA . VAL A 1 251 ? 11.804 13.958 -38.568 1.00 67.62 251 VAL A CA 1
ATOM 1958 C C . VAL A 1 251 ? 11.238 13.163 -39.741 1.00 67.62 251 VAL A C 1
ATOM 1960 O O . VAL A 1 251 ? 10.509 13.725 -40.548 1.00 67.62 251 VAL A O 1
ATOM 1963 N N . ILE A 1 252 ? 11.486 11.853 -39.814 1.00 63.62 252 ILE A N 1
ATOM 1964 C CA . ILE A 1 252 ? 10.905 10.964 -40.832 1.00 63.62 252 ILE A CA 1
ATOM 1965 C C . ILE A 1 252 ? 9.379 10.937 -40.703 1.00 63.62 252 ILE A C 1
ATOM 1967 O O . ILE A 1 252 ? 8.678 11.065 -41.702 1.00 63.62 252 ILE A O 1
ATOM 1971 N N . TYR A 1 253 ? 8.855 10.817 -39.482 1.00 64.38 253 TYR A N 1
ATOM 1972 C CA . TYR A 1 253 ? 7.421 10.844 -39.205 1.00 64.38 253 TYR A CA 1
ATOM 1973 C C . TYR A 1 253 ? 6.797 12.186 -39.595 1.00 64.38 253 TYR A C 1
ATOM 1975 O O . TYR A 1 253 ? 5.778 12.202 -40.276 1.00 64.38 253 TYR A O 1
ATOM 1983 N N . TYR A 1 254 ? 7.423 13.304 -39.230 1.00 60.56 254 TYR A N 1
ATOM 1984 C CA . TYR A 1 254 ? 6.999 14.648 -39.618 1.00 60.56 254 TYR A CA 1
ATOM 1985 C C . TYR A 1 254 ? 7.005 14.788 -41.148 1.00 60.56 254 TYR A C 1
ATOM 1987 O O . TYR A 1 254 ? 6.013 15.167 -41.772 1.00 60.56 254 TYR A O 1
ATOM 1995 N N . HIS A 1 255 ? 8.078 14.353 -41.800 1.00 60.09 255 HIS A N 1
ATOM 1996 C CA . HIS A 1 255 ? 8.184 14.446 -43.247 1.00 60.09 255 HIS A CA 1
ATOM 1997 C C . HIS A 1 255 ? 7.165 13.552 -43.984 1.00 60.09 255 HIS A C 1
ATOM 1999 O O . HIS A 1 255 ? 6.692 13.934 -45.057 1.00 60.09 255 HIS A O 1
ATOM 2005 N N . LEU A 1 256 ? 6.789 12.400 -43.407 1.00 51.66 256 LEU A N 1
ATOM 2006 C CA . LEU A 1 256 ? 5.761 11.506 -43.953 1.00 51.66 256 LEU A CA 1
ATOM 2007 C C . LEU A 1 256 ? 4.322 11.963 -43.668 1.00 51.66 256 LEU A C 1
ATOM 2009 O O . LEU A 1 256 ? 3.472 11.809 -44.540 1.00 51.66 256 LEU A O 1
ATOM 2013 N N . PHE A 1 257 ? 4.029 12.460 -42.462 1.00 50.94 257 PHE A N 1
ATOM 2014 C CA . PHE A 1 257 ? 2.651 12.633 -41.979 1.00 50.94 257 PHE A CA 1
ATOM 2015 C C . PHE A 1 257 ? 2.189 14.086 -41.862 1.00 50.94 257 PHE A C 1
ATOM 2017 O O . PHE A 1 257 ? 0.991 14.329 -41.990 1.00 50.94 257 PHE A O 1
ATOM 2024 N N . THR A 1 258 ? 3.075 15.062 -41.639 1.00 49.28 258 THR A N 1
ATOM 2025 C CA . THR A 1 258 ? 2.649 16.471 -41.498 1.00 49.28 258 THR A CA 1
ATOM 2026 C C . THR A 1 258 ? 2.713 17.268 -42.796 1.00 49.28 258 THR A C 1
ATOM 2028 O O . THR A 1 258 ? 2.067 18.306 -42.898 1.00 49.28 258 THR A O 1
ATOM 2031 N N . CYS A 1 259 ? 3.391 16.774 -43.831 1.00 50.19 259 CYS A N 1
ATOM 2032 C CA . CYS A 1 259 ? 3.453 17.442 -45.131 1.00 50.19 259 CYS A CA 1
ATOM 2033 C C . CYS A 1 259 ? 2.332 17.002 -46.089 1.00 50.19 259 CYS A C 1
ATOM 2035 O O . CYS A 1 259 ? 2.646 16.639 -47.204 1.00 50.19 259 CYS A O 1
ATOM 2037 N N . GLY A 1 260 ? 1.052 16.981 -45.698 1.00 53.00 260 GLY A N 1
ATOM 2038 C CA . GLY A 1 260 ? -0.110 16.960 -46.623 1.00 53.00 260 GLY A CA 1
ATOM 2039 C C . GLY A 1 260 ? -0.201 15.883 -47.732 1.00 53.00 260 GLY A C 1
ATOM 2040 O O . GLY A 1 260 ? -1.138 15.912 -48.526 1.00 53.00 260 GLY A O 1
ATOM 2041 N N . TYR A 1 261 ? 0.731 14.936 -47.823 1.00 57.50 261 TYR A N 1
ATOM 2042 C CA . TYR A 1 261 ? 0.765 13.898 -48.843 1.00 57.50 261 TYR A CA 1
ATOM 204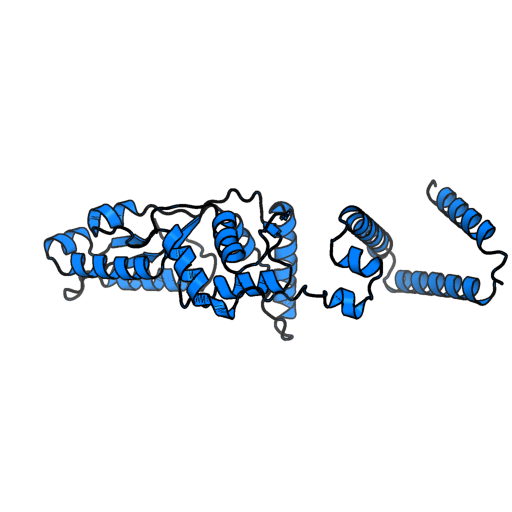3 C C . TYR A 1 261 ? -0.166 12.763 -48.423 1.00 57.50 261 TYR A C 1
ATOM 2045 O O . TYR A 1 261 ? -0.125 12.289 -47.289 1.00 57.50 261 TYR A O 1
ATOM 2053 N N . THR A 1 262 ? -1.000 12.282 -49.344 1.00 63.03 262 THR A N 1
ATOM 2054 C CA . THR A 1 262 ? -1.787 11.067 -49.099 1.00 63.03 262 THR A CA 1
ATOM 2055 C C . THR A 1 262 ? -0.857 9.895 -48.752 1.00 63.03 262 THR A C 1
ATOM 2057 O O . THR A 1 262 ? 0.271 9.821 -49.251 1.00 63.03 262 THR A O 1
ATOM 2060 N N . PHE A 1 263 ? -1.320 8.959 -47.918 1.00 59.03 263 PHE A N 1
ATOM 2061 C CA . PHE A 1 263 ? -0.569 7.755 -47.520 1.00 59.03 263 PHE A CA 1
ATOM 2062 C C . PHE A 1 263 ? 0.094 7.043 -48.718 1.00 59.03 263 PHE A C 1
ATOM 2064 O O . PHE A 1 263 ? 1.232 6.588 -48.635 1.00 59.03 263 PHE A O 1
ATOM 2071 N N . ILE A 1 264 ? -0.584 7.052 -49.869 1.00 59.72 264 ILE A N 1
ATOM 2072 C CA . ILE A 1 264 ? -0.124 6.484 -51.142 1.00 59.72 264 ILE A CA 1
ATOM 2073 C C . ILE A 1 264 ? 1.146 7.184 -51.652 1.00 59.72 264 ILE A C 1
ATOM 2075 O O . ILE A 1 264 ? 2.113 6.520 -52.013 1.00 59.72 264 ILE A O 1
ATOM 2079 N N . THR A 1 265 ? 1.189 8.518 -51.635 1.00 60.16 265 THR A N 1
ATOM 2080 C CA . THR A 1 265 ? 2.363 9.305 -52.058 1.00 60.16 265 THR A CA 1
ATOM 2081 C C . THR A 1 265 ? 3.573 9.119 -51.141 1.00 60.16 265 THR A C 1
ATOM 2083 O O . THR A 1 265 ? 4.705 9.095 -51.625 1.00 60.16 265 THR A O 1
ATOM 2086 N N . ALA A 1 266 ? 3.357 8.929 -49.838 1.00 57.16 266 ALA A N 1
ATOM 2087 C CA . ALA A 1 266 ? 4.434 8.628 -48.896 1.00 57.16 266 ALA A CA 1
ATOM 2088 C C . ALA A 1 266 ? 5.012 7.218 -49.125 1.00 57.16 266 ALA A C 1
ATOM 2090 O O . ALA A 1 266 ? 6.231 7.048 -49.189 1.00 57.16 266 ALA A O 1
ATOM 2091 N N . MET A 1 267 ? 4.144 6.221 -49.340 1.00 61.78 267 MET A N 1
ATOM 2092 C CA . MET A 1 267 ? 4.552 4.848 -49.661 1.00 61.78 267 MET A CA 1
ATOM 2093 C C . MET A 1 267 ? 5.279 4.760 -51.011 1.00 61.78 267 MET A C 1
ATOM 2095 O O . MET A 1 267 ? 6.298 4.080 -51.113 1.00 61.78 267 MET A O 1
ATOM 2099 N N . ALA A 1 268 ? 4.811 5.492 -52.027 1.00 60.28 268 ALA A N 1
ATOM 2100 C CA . ALA A 1 268 ? 5.440 5.542 -53.346 1.00 60.28 268 ALA A CA 1
ATOM 2101 C C . ALA A 1 268 ? 6.845 6.166 -53.298 1.00 60.28 268 ALA A C 1
ATOM 2103 O O . ALA A 1 268 ? 7.771 5.636 -53.910 1.00 60.28 268 ALA A O 1
ATOM 2104 N N . LYS A 1 269 ? 7.040 7.245 -52.525 1.00 62.56 269 LYS A N 1
ATOM 2105 C CA . LYS A 1 269 ? 8.368 7.852 -52.338 1.00 62.56 269 LYS A CA 1
ATOM 2106 C C . LYS A 1 269 ? 9.322 6.923 -51.587 1.00 62.56 269 LYS A C 1
ATOM 2108 O O . LYS A 1 269 ? 10.476 6.809 -51.989 1.00 62.56 269 LYS A O 1
ATOM 2113 N N . LEU A 1 270 ? 8.846 6.218 -50.558 1.00 65.56 270 LEU A N 1
ATOM 2114 C CA . LEU A 1 270 ? 9.657 5.249 -49.814 1.00 65.56 270 LEU A CA 1
ATOM 2115 C C . LEU A 1 270 ? 10.101 4.075 -50.704 1.00 65.56 270 LEU A C 1
ATOM 2117 O O . LEU A 1 270 ? 11.273 3.698 -50.680 1.00 65.56 270 LEU A O 1
ATOM 2121 N N . LEU A 1 271 ? 9.186 3.545 -51.525 1.00 61.03 271 LEU A N 1
ATOM 2122 C CA . LEU A 1 271 ? 9.471 2.492 -52.506 1.00 61.03 271 LEU A CA 1
ATOM 2123 C C . LEU A 1 271 ? 10.432 2.970 -53.602 1.00 61.03 271 LEU A C 1
ATOM 2125 O O . LEU A 1 271 ? 11.346 2.243 -53.976 1.00 61.03 271 LEU A O 1
ATOM 2129 N N . SER A 1 272 ? 10.286 4.210 -54.074 1.00 60.09 272 SER A N 1
ATOM 2130 C CA . SER A 1 272 ? 11.192 4.783 -55.074 1.00 60.09 272 SER A CA 1
ATOM 2131 C C . SER A 1 272 ? 12.599 5.016 -54.516 1.00 60.09 272 SER A C 1
ATOM 2133 O O . SER A 1 272 ? 13.576 4.781 -55.224 1.00 60.09 272 SER A O 1
ATOM 2135 N N . LEU A 1 273 ? 12.728 5.432 -53.249 1.00 64.38 273 LEU A N 1
ATOM 2136 C CA . LEU A 1 273 ? 14.028 5.616 -52.595 1.00 64.38 273 LEU A CA 1
ATOM 2137 C C . LEU A 1 273 ? 14.739 4.280 -52.356 1.00 64.38 273 LEU A C 1
ATOM 2139 O O . LEU A 1 273 ? 15.941 4.165 -52.579 1.00 64.38 273 LEU A O 1
ATOM 2143 N N . THR A 1 274 ? 13.992 3.261 -51.922 1.00 64.25 274 THR A N 1
ATOM 2144 C CA . THR A 1 274 ? 14.534 1.909 -51.719 1.00 64.25 274 THR A CA 1
ATOM 2145 C C . THR A 1 274 ? 14.904 1.245 -53.041 1.00 64.25 274 THR A C 1
ATOM 2147 O O . THR A 1 274 ? 15.962 0.628 -53.120 1.00 64.25 274 THR A O 1
ATOM 2150 N N . ALA A 1 275 ? 14.112 1.432 -54.100 1.00 57.72 275 ALA A N 1
ATOM 2151 C CA . ALA A 1 275 ? 14.456 0.968 -55.442 1.00 57.72 275 ALA A CA 1
ATOM 2152 C C . ALA A 1 275 ? 15.721 1.654 -55.983 1.00 57.72 275 ALA A C 1
ATOM 2154 O O . ALA A 1 275 ? 16.598 0.975 -56.509 1.00 57.72 275 ALA A O 1
ATOM 2155 N N . LEU A 1 276 ? 15.860 2.973 -55.798 1.00 59.25 276 LEU A N 1
ATOM 2156 C CA . LEU A 1 276 ? 17.056 3.716 -56.205 1.00 59.25 276 LEU A CA 1
ATOM 2157 C C . LEU A 1 276 ? 18.297 3.262 -55.421 1.00 59.25 276 LEU A C 1
ATOM 2159 O O . LEU A 1 276 ? 19.351 3.044 -56.009 1.00 59.25 276 LEU A O 1
ATOM 2163 N N . PHE A 1 277 ? 18.162 3.057 -54.109 1.00 64.19 277 PHE A N 1
ATOM 2164 C CA . PHE A 1 277 ? 19.234 2.540 -53.259 1.00 64.19 277 PHE A CA 1
ATOM 2165 C C . PHE A 1 277 ? 19.689 1.141 -53.696 1.00 64.19 277 PHE A C 1
ATOM 2167 O O . PHE A 1 277 ? 20.886 0.910 -53.849 1.00 64.19 277 PHE A O 1
ATOM 2174 N N . LEU A 1 278 ? 18.748 0.226 -53.957 1.00 54.31 278 LEU A N 1
ATOM 2175 C CA . LEU A 1 278 ? 19.043 -1.127 -54.438 1.00 54.31 278 LEU A CA 1
ATOM 2176 C C . LEU A 1 278 ? 19.632 -1.129 -55.855 1.00 54.31 278 LEU A C 1
ATOM 2178 O O . LEU A 1 278 ? 20.512 -1.933 -56.141 1.00 54.31 278 LEU A O 1
ATOM 2182 N N . PHE A 1 279 ? 19.197 -0.215 -56.725 1.00 52.66 279 PHE A N 1
ATOM 2183 C CA . PHE A 1 279 ? 19.735 -0.052 -58.076 1.00 52.66 279 PHE A CA 1
ATOM 2184 C C . PHE A 1 279 ? 21.183 0.460 -58.056 1.00 52.66 279 PHE A C 1
ATOM 2186 O O . PHE A 1 279 ? 22.049 -0.099 -58.728 1.00 52.66 279 PHE A O 1
ATOM 2193 N N . ILE A 1 280 ? 21.473 1.461 -57.219 1.00 53.38 280 ILE A N 1
ATOM 2194 C CA . ILE A 1 280 ? 22.831 1.986 -57.014 1.00 53.38 280 ILE A CA 1
ATOM 2195 C C . ILE A 1 280 ? 23.737 0.906 -56.403 1.00 53.38 280 ILE A C 1
ATOM 2197 O O . ILE A 1 280 ? 24.857 0.711 -56.872 1.00 53.38 280 ILE A O 1
ATOM 2201 N N . HIS A 1 281 ? 23.245 0.154 -55.412 1.00 49.69 281 HIS A N 1
ATOM 2202 C CA . HIS A 1 281 ? 24.003 -0.942 -54.801 1.00 49.69 281 HIS A CA 1
ATOM 2203 C C . HIS A 1 281 ? 24.189 -2.155 -55.726 1.00 49.69 281 HIS A C 1
ATOM 2205 O O . HIS A 1 281 ? 25.185 -2.863 -55.594 1.00 49.69 281 HIS A O 1
ATOM 2211 N N . GLY A 1 282 ? 23.252 -2.400 -56.645 1.00 47.28 282 GLY A N 1
ATOM 2212 C CA . GLY A 1 282 ? 23.271 -3.536 -57.567 1.00 47.28 282 GLY A CA 1
ATOM 2213 C C . GLY A 1 282 ? 24.116 -3.328 -58.826 1.00 47.28 282 GLY A C 1
ATOM 2214 O O . GLY A 1 282 ? 24.545 -4.313 -59.420 1.00 47.28 282 GLY A O 1
ATOM 2215 N N . MET A 1 283 ? 24.376 -2.080 -59.237 1.00 49.03 283 MET A N 1
ATOM 2216 C CA . MET A 1 283 ? 25.116 -1.781 -60.473 1.00 49.03 283 MET A CA 1
ATOM 2217 C C . MET A 1 283 ? 26.541 -1.246 -60.279 1.00 49.03 283 MET A C 1
ATOM 2219 O O . MET A 1 283 ? 27.304 -1.264 -61.246 1.00 49.03 283 MET A O 1
ATOM 2223 N N . LEU A 1 284 ? 26.942 -0.774 -59.089 1.00 44.72 284 LEU A N 1
ATOM 2224 C CA . LEU A 1 284 ? 28.274 -0.176 -58.918 1.00 44.72 284 LEU A CA 1
ATOM 2225 C C . LEU A 1 284 ? 29.338 -1.168 -58.405 1.00 44.72 284 LEU A C 1
ATOM 2227 O O . LEU A 1 284 ? 29.185 -1.715 -57.310 1.00 44.72 284 LEU A O 1
ATOM 2231 N N . PRO A 1 285 ? 30.473 -1.338 -59.116 1.00 52.00 285 PRO A N 1
ATOM 2232 C CA . PRO A 1 285 ? 31.621 -2.070 -58.596 1.00 52.00 285 PRO A CA 1
ATOM 2233 C C . PRO A 1 285 ? 32.245 -1.336 -57.396 1.00 52.00 285 PRO A C 1
ATOM 2235 O O . PRO A 1 285 ? 32.272 -0.104 -57.332 1.00 52.00 285 PRO A O 1
ATOM 2238 N N . SER A 1 286 ? 32.789 -2.107 -56.452 1.00 55.12 286 SER A N 1
ATOM 2239 C CA . SER A 1 286 ? 33.246 -1.696 -55.109 1.00 55.12 286 SER A CA 1
ATOM 2240 C C . SER A 1 286 ? 34.262 -0.546 -55.046 1.00 55.12 286 SER A C 1
ATOM 2242 O O . SER A 1 286 ? 34.518 -0.008 -53.972 1.00 55.12 286 SER A O 1
ATOM 2244 N N . ASN A 1 287 ? 34.834 -0.136 -56.177 1.00 50.31 287 ASN A N 1
ATOM 2245 C CA . ASN A 1 287 ? 36.002 0.741 -56.231 1.00 50.31 287 ASN A CA 1
ATOM 2246 C C . ASN A 1 287 ? 35.636 2.234 -56.383 1.00 50.31 287 ASN A C 1
ATOM 2248 O O . ASN A 1 287 ? 36.520 3.084 -56.338 1.00 50.31 287 ASN A O 1
ATOM 2252 N N . LEU A 1 288 ? 34.346 2.566 -56.535 1.00 53.31 288 LEU A N 1
ATOM 2253 C CA . LEU A 1 288 ? 33.832 3.937 -56.723 1.00 53.31 288 LEU A CA 1
ATOM 2254 C C . LEU A 1 288 ? 32.961 4.456 -55.561 1.00 53.31 288 LEU A C 1
ATOM 2256 O O . LEU A 1 288 ? 32.434 5.564 -55.630 1.00 53.31 288 LEU A O 1
ATOM 2260 N N . TYR A 1 289 ? 32.838 3.694 -54.469 1.00 53.88 289 TYR A N 1
ATOM 2261 C CA . TYR A 1 289 ? 31.947 4.020 -53.345 1.00 53.88 289 TYR A CA 1
ATOM 2262 C C . TYR A 1 289 ? 32.341 5.285 -52.565 1.00 53.88 289 TYR A C 1
ATOM 2264 O O . TYR A 1 289 ? 31.472 6.026 -52.113 1.00 53.88 289 TYR A O 1
ATOM 2272 N N . SER A 1 290 ? 33.639 5.551 -52.405 1.00 50.53 290 SER A N 1
ATOM 2273 C CA . SER A 1 290 ? 34.128 6.645 -51.551 1.00 50.53 290 SER A CA 1
ATOM 2274 C C . SER A 1 290 ? 33.859 8.059 -52.116 1.00 50.53 290 SER A C 1
ATOM 2276 O O . SER A 1 290 ? 33.320 8.891 -51.385 1.00 50.53 290 SER A O 1
ATOM 2278 N N . PRO A 1 291 ? 34.129 8.359 -53.406 1.00 50.44 291 PRO A N 1
ATOM 2279 C CA . PRO A 1 291 ? 33.885 9.698 -53.955 1.00 50.44 291 PRO A CA 1
ATOM 2280 C C . PRO A 1 291 ? 32.414 9.994 -54.308 1.00 50.44 291 PRO A C 1
ATOM 2282 O O . PRO A 1 291 ? 32.048 11.161 -54.412 1.00 50.44 291 PRO A O 1
ATOM 2285 N N . LEU A 1 292 ? 31.547 8.985 -54.471 1.00 48.59 292 LEU A N 1
ATOM 2286 C CA . LEU A 1 292 ? 30.114 9.220 -54.724 1.00 48.59 292 LEU A CA 1
ATOM 2287 C C . LEU A 1 292 ? 29.330 9.537 -53.442 1.00 48.59 292 LEU A C 1
ATOM 2289 O O . LEU A 1 292 ? 28.397 10.338 -53.476 1.00 48.59 292 LEU A O 1
ATOM 2293 N N . LEU A 1 293 ? 29.717 8.940 -52.308 1.00 52.62 293 LEU A N 1
ATOM 2294 C CA . LEU A 1 293 ? 29.067 9.180 -51.018 1.00 52.62 293 LEU A CA 1
ATOM 2295 C C . LEU A 1 293 ? 29.278 10.629 -50.542 1.00 52.62 293 LEU A C 1
ATOM 2297 O O . LEU A 1 293 ? 28.366 11.234 -49.983 1.00 52.62 293 LEU A O 1
ATOM 2301 N N . SER A 1 294 ? 30.447 11.215 -50.823 1.00 51.41 294 SER A N 1
ATOM 2302 C CA . SER A 1 294 ? 30.737 12.619 -50.509 1.00 51.41 294 SER A CA 1
ATOM 2303 C C . SER A 1 294 ? 29.945 13.600 -51.384 1.00 51.41 294 SER A C 1
ATOM 2305 O O . SER A 1 294 ? 29.453 14.605 -50.874 1.00 51.41 294 SER A O 1
ATOM 2307 N N . LEU A 1 295 ? 29.735 13.289 -52.668 1.00 49.56 295 LEU A N 1
ATOM 2308 C CA . LEU A 1 295 ? 28.888 14.080 -53.573 1.00 49.56 295 LEU A CA 1
ATOM 2309 C C . LEU A 1 295 ? 27.402 14.021 -53.184 1.00 49.56 295 LEU A C 1
ATOM 2311 O O . LEU A 1 295 ? 26.720 15.044 -53.214 1.00 49.56 295 LEU A O 1
ATOM 2315 N N . PHE A 1 296 ? 26.913 12.860 -52.742 1.00 50.56 296 PHE A N 1
ATOM 2316 C CA . PHE A 1 296 ? 25.527 12.703 -52.289 1.00 50.56 296 PHE A CA 1
ATOM 2317 C C . PHE A 1 296 ? 25.241 13.478 -50.993 1.00 50.56 296 PHE A C 1
ATOM 2319 O O . PHE A 1 296 ? 24.195 14.113 -50.872 1.00 50.56 296 PHE A O 1
ATOM 2326 N N . ILE A 1 297 ? 26.190 13.495 -50.049 1.00 53.34 297 ILE A N 1
ATOM 2327 C CA . ILE A 1 297 ? 26.096 14.309 -48.825 1.00 53.34 297 ILE A CA 1
ATOM 2328 C C . ILE A 1 297 ? 26.118 15.811 -49.165 1.00 53.34 297 ILE A C 1
ATOM 2330 O O . ILE A 1 297 ? 25.388 16.586 -48.550 1.00 53.34 297 ILE A O 1
ATOM 2334 N N . CYS A 1 298 ? 26.881 16.221 -50.184 1.00 46.09 298 CYS A N 1
ATOM 2335 C CA . CYS A 1 298 ? 26.945 17.612 -50.640 1.00 46.09 298 CYS A CA 1
ATOM 2336 C C . CYS A 1 298 ? 25.634 18.080 -51.311 1.00 46.09 298 CYS A C 1
ATOM 2338 O O . CYS A 1 298 ? 25.151 19.176 -51.031 1.00 46.09 298 CYS A O 1
ATOM 2340 N N . CYS A 1 299 ? 24.992 17.232 -52.125 1.00 44.00 299 CYS A N 1
ATOM 2341 C CA . CYS A 1 299 ? 23.687 17.542 -52.725 1.00 44.00 299 CYS A CA 1
ATOM 2342 C C . CYS A 1 299 ? 22.547 17.602 -51.695 1.00 44.00 299 CYS A C 1
ATOM 2344 O O . CYS A 1 299 ? 21.647 18.427 -51.835 1.00 44.00 299 CYS A O 1
ATOM 2346 N N . ILE A 1 300 ? 22.594 16.782 -50.640 1.00 50.50 300 ILE A N 1
ATOM 2347 C CA . ILE A 1 300 ? 21.627 16.858 -49.531 1.00 50.50 300 ILE A CA 1
ATOM 2348 C C . ILE A 1 300 ? 21.802 18.163 -48.737 1.00 50.50 300 ILE A C 1
ATOM 2350 O O . ILE A 1 300 ? 20.813 18.747 -48.304 1.00 50.50 300 ILE A O 1
ATOM 2354 N N . TYR A 1 301 ? 23.034 18.663 -48.598 1.00 46.62 301 TYR A N 1
ATOM 2355 C CA . TYR A 1 301 ? 23.301 19.950 -47.948 1.00 46.62 301 TYR A CA 1
ATOM 2356 C C . TYR A 1 301 ? 22.808 21.153 -48.771 1.00 46.62 301 TYR A C 1
ATOM 2358 O O . TYR A 1 301 ? 22.350 22.137 -48.196 1.00 46.62 301 TYR A O 1
ATOM 2366 N N . LEU A 1 302 ? 22.859 21.070 -50.105 1.00 42.00 302 LEU A N 1
ATOM 2367 C CA . LEU A 1 302 ? 22.358 22.119 -51.004 1.00 42.00 302 LEU A CA 1
ATOM 2368 C C . LEU A 1 302 ? 20.825 22.161 -51.091 1.00 42.00 302 LEU A C 1
ATOM 2370 O O . LEU A 1 302 ? 20.262 23.239 -51.208 1.00 42.00 302 LEU A O 1
ATOM 2374 N N . LEU A 1 303 ? 20.143 21.021 -50.960 1.00 43.50 303 LEU A N 1
ATOM 2375 C CA . LEU A 1 303 ? 18.673 20.953 -50.932 1.00 43.50 303 LEU A CA 1
ATO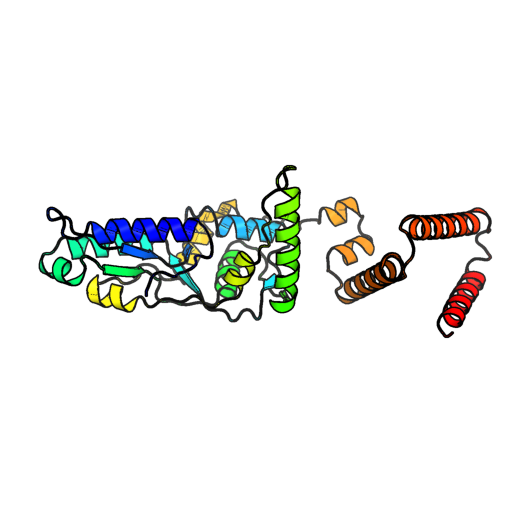M 2376 C C . LEU A 1 303 ? 18.050 21.345 -49.580 1.00 43.50 303 LEU A C 1
ATOM 2378 O O . LEU A 1 303 ? 16.830 21.365 -49.459 1.00 43.50 303 LEU A O 1
ATOM 2382 N N . SER A 1 304 ? 18.865 21.628 -48.559 1.00 42.66 304 SER A N 1
ATOM 2383 C CA . SER A 1 304 ? 18.400 22.005 -47.217 1.00 42.66 304 SER A CA 1
ATOM 2384 C C . SER A 1 304 ? 18.421 23.520 -46.954 1.00 42.66 304 SER A C 1
ATOM 2386 O O . SER A 1 304 ? 18.138 23.919 -45.824 1.00 42.66 304 SER A O 1
ATOM 2388 N N . ASN A 1 305 ? 18.772 24.349 -47.946 1.00 40.56 305 ASN A N 1
ATOM 2389 C CA . ASN A 1 305 ? 18.898 25.809 -47.810 1.00 40.56 305 ASN A CA 1
ATOM 2390 C C . ASN A 1 305 ? 18.054 26.634 -48.808 1.00 40.56 305 ASN A C 1
ATOM 2392 O O . ASN A 1 305 ? 18.278 27.838 -48.896 1.00 40.56 305 ASN A O 1
ATOM 2396 N N . ASP A 1 306 ? 17.075 26.025 -49.484 1.00 37.09 306 ASP A N 1
ATOM 2397 C CA . ASP A 1 306 ? 16.010 26.723 -50.232 1.00 37.09 306 ASP A CA 1
ATOM 2398 C C . ASP A 1 306 ? 14.624 26.339 -49.687 1.00 37.09 306 ASP A C 1
ATOM 2400 O O . ASP A 1 306 ? 14.389 25.126 -49.465 1.00 37.09 306 ASP A O 1
#

Secondary structure (DSSP, 8-state):
-PPPSS-SSHHHHHHHHHHHHHHHHTTGGG---EEEEE-EEESTT-SSHHHHHHHHHHTT-TTEEESSS--EE-EEEHHHHHHHHHHHHHHHTSHHHHHHHTTEEEEE--S--EEHHHHHHHHHHHTTPPPP-EEE-HHHHHHHHHHHHHHHHHHGGGTPPPPS--HHHHHHHHS-B----HHHHHHH----SS-HHHHHHHHHHHTGGGS--S-----HHHHHH-SSHHHHHHTTS-HHHHHHHHHHHHHHHHHHHTS---HHHHHHHHHHHHHHHHHHHHH--TTSHHHHHHHHHHHHHHTT--

pLDDT: mean 80.39, std 18.41, range [37.09, 98.31]

InterPro d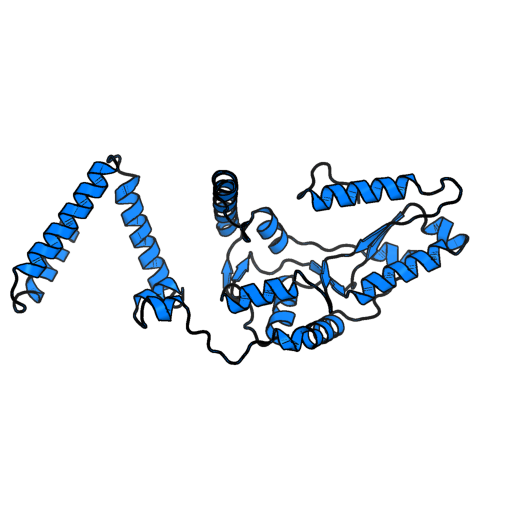omains:
  IPR002225 3-beta hydroxysteroid dehydrogenase/isomerase [PF01073] (2-137)
  IPR036291 NAD(P)-binding domain superfamily [SSF51735] (7-208)
  IPR050177 Bifunctional lipid A modification and metabolic enzymes [PTHR43245] (6-208)

Mean predicted aligned error: 14.32 Å